Protein 3PFG (pdb70)

Solvent-accessible surface area: 10731 Å² total; per-residue (Å²): 119,42,61,81,56,28,39,101,5,1,107,19,32,30,35,6,9,118,42,114,55,30,59,19,113,103,6,2,51,79,5,2,47,9,0,101,152,59,1,96,108,13,61,19,0,0,3,0,24,11,8,2,0,33,9,0,106,37,0,52,128,40,7,78,78,11,12,0,3,14,114,14,57,56,5,4,47,15,0,117,161,58,10,104,148,30,80,5,49,107,18,28,21,96,102,12,87,35,77,141,119,5,5,0,0,0,0,9,47,6,18,0,0,72,8,67,36,39,82,46,0,40,39,0,0,78,45,0,17,26,3,2,62,111,74,2,0,0,0,0,0,0,19,59,13,36,133,57,21,80,86,43,129,92,37,78,37,85,30,132,47,94,54,35,50,1,37,35,56,11,81,11,38,120,57,60,134,0,0,66,18,59,1,72,4,89,8,30,14,125,148,100,38,126,46,99,28,48,6,16,10,116,11,15,6,2,39,103,127,42,0,41,124,0,0,82,77,18,30,2,57,40,96,27,58,110,40,43,46,24,45,30,0,16,0,4,0,60,42,79,89

Structure (mmCIF, N/CA/C/O backbone):
data_3PFG
#
_entry.id   3PFG
#
_cell.length_a   88.079
_cell.length_b   41.382
_cell.length_c   86.637
_cell.angle_alpha   90.00
_cell.angle_beta   121.21
_cell.angle_gamma   90.00
#
_symmetry.space_group_name_H-M   'C 1 2 1'
#
loop_
_entity.id
_entity.type
_entity.pdbx_description
1 polymer N-methyltransferase
2 non-polymer S-ADENOSYLMETHIONINE
3 non-polymer 1,2-ETHANEDIOL
4 non-polymer "5'-O-[(S)-hydroxy{[(S)-hydroxy(phenoxy)phosphoryl]oxy}phosphoryl]thymidine"
5 water water
#
loop_
_atom_site.group_PDB
_atom_site.id
_atom_site.type_symbol
_atom_site.label_atom_id
_atom_site.label_alt_id
_atom_site.label_comp_id
_atom_site.label_asym_id
_atom_site.label_entity_id
_atom_site.label_seq_id
_atom_site.pdbx_PDB_ins_code
_atom_site.Cartn_x
_atom_site.Cartn_y
_atom_site.Cartn_z
_atom_site.occupancy
_atom_site.B_iso_or_equiv
_atom_site.auth_seq_id
_atom_site.auth_comp_id
_atom_site.auth_asym_id
_atom_site.auth_atom_id
_atom_site.pdbx_PDB_model_num
ATOM 1 N N . PRO A 1 10 ? -13.289 -12.969 33.000 1.00 26.84 10 PRO A N 1
ATOM 2 C CA . PRO A 1 10 ? -13.575 -13.982 31.993 1.00 32.05 10 PRO A CA 1
ATOM 3 C C . PRO A 1 10 ? -13.105 -13.972 30.550 1.00 30.37 10 PRO A C 1
ATOM 4 O O . PRO A 1 10 ? -12.386 -14.901 30.174 1.00 35.74 10 PRO A O 1
ATOM 8 N N . GLN A 1 11 ? -13.457 -12.988 29.729 1.00 28.23 11 GLN A N 1
ATOM 9 C CA . GLN A 1 11 ? -12.746 -12.974 28.449 1.00 23.70 11 GLN A CA 1
ATOM 10 C C . GLN A 1 11 ? -11.512 -12.080 28.431 1.00 24.08 11 GLN A C 1
ATOM 11 O O . GLN A 1 11 ? -11.428 -11.120 29.190 1.00 22.20 11 GLN A O 1
ATOM 17 N N . ALA A 1 12 ? -10.562 -12.389 27.552 1.00 21.94 12 ALA A N 1
ATOM 18 C CA . ALA A 1 12 ? -9.353 -11.574 27.445 1.00 23.18 12 ALA A CA 1
ATOM 19 C C . ALA A 1 12 ? -9.034 -11.305 25.981 1.00 23.06 12 ALA A C 1
ATOM 20 O O . ALA A 1 12 ? -7.907 -10.945 25.627 1.00 25.73 12 ALA A O 1
ATOM 22 N N . ASP A 1 13 ? -10.053 -11.438 25.130 1.00 19.24 13 ASP A N 1
ATOM 23 C CA . ASP A 1 13 ? -9.801 -11.519 23.740 1.00 18.43 13 ASP A CA 1
ATOM 24 C C . ASP A 1 13 ? -10.606 -10.518 22.943 1.00 15.89 13 ASP A C 1
ATOM 25 O O . ASP A 1 13 ? -10.709 -10.670 21.732 1.00 13.93 13 ASP A O 1
ATOM 30 N N . TYR A 1 14 ? -11.132 -9.483 23.599 1.00 10.25 14 TYR A N 1
ATOM 31 C CA . TYR A 1 14 ? -11.803 -8.410 22.870 1.00 9.28 14 TYR A CA 1
ATOM 32 C C . TYR A 1 14 ? -12.787 -8.964 21.835 1.00 11.33 14 TYR A C 1
ATOM 33 O O . TYR A 1 14 ? -12.733 -8.652 20.637 1.00 11.28 14 TYR A O 1
ATOM 42 N N . SER A 1 15 ? -13.695 -9.784 22.343 1.00 12.32 15 SER A N 1
ATOM 43 C CA . SER A 1 15 ? -14.652 -10.513 21.495 1.00 11.20 15 SER A CA 1
ATOM 44 C C . SER A 1 15 ? -16.104 -10.259 21.861 1.00 13.35 15 SER A C 1
ATOM 45 O O . SER A 1 15 ? -16.406 -9.738 22.931 1.00 12.26 15 SER A O 1
ATOM 48 N N . GLY A 1 16 ? -17.001 -10.672 20.958 1.00 13.60 16 GLY A N 1
ATOM 49 C CA . GLY A 1 16 ? -18.422 -10.645 21.283 1.00 12.91 16 GLY A CA 1
ATOM 50 C C . GLY A 1 16 ? -18.911 -9.294 21.757 1.00 14.72 16 GLY A C 1
ATOM 51 O O . GLY A 1 16 ? -18.596 -8.250 21.190 1.00 14.44 16 GLY A O 1
ATOM 52 N N . GLU A 1 17 ? -19.706 -9.271 22.821 1.00 14.95 17 GLU A N 1
ATOM 53 C CA . GLU A 1 17 ? -20.256 -8.046 23.316 1.00 13.72 17 GLU A CA 1
ATOM 54 C C . GLU A 1 17 ? -19.193 -7.087 23.845 1.00 13.39 17 GLU A C 1
ATOM 55 O O . GLU A 1 17 ? -19.384 -5.871 23.750 1.00 12.87 17 GLU A O 1
ATOM 61 N N . ILE A 1 18 ? -18.090 -7.621 24.358 1.00 12.60 18 ILE A N 1
ATOM 62 C CA . ILE A 1 18 ? -17.012 -6.716 24.760 1.00 13.46 18 ILE A CA 1
ATOM 63 C C . ILE A 1 18 ? -16.506 -5.860 23.603 1.00 12.22 18 ILE A C 1
ATOM 64 O O . ILE A 1 18 ? -16.310 -4.646 23.752 1.00 11.12 18 ILE A O 1
ATOM 69 N N . ALA A 1 19 ? -16.259 -6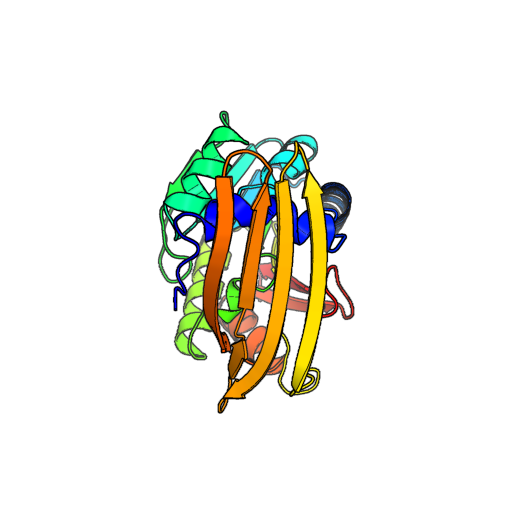.485 22.446 1.00 11.16 19 ALA A N 1
ATOM 70 C CA . ALA A 1 19 ? -15.895 -5.748 21.252 1.00 12.17 19 ALA A CA 1
ATOM 71 C C . ALA A 1 19 ? -16.972 -4.745 20.864 1.00 10.83 19 ALA A C 1
ATOM 72 O O . ALA A 1 19 ? -16.663 -3.632 20.497 1.00 11.53 19 ALA A O 1
ATOM 74 N N . GLU A 1 20 ? -18.247 -5.143 20.943 1.00 10.94 20 GLU A N 1
ATOM 75 C CA . GLU A 1 20 ? -19.329 -4.235 20.569 1.00 13.55 20 GLU A CA 1
ATOM 76 C C . GLU A 1 20 ? -19.454 -3.016 21.485 1.00 12.10 20 GLU A C 1
ATOM 77 O O . GLU A 1 20 ? -19.885 -1.956 21.053 1.00 15.33 20 GLU A O 1
ATOM 83 N N . LEU A 1 21 ? -19.046 -3.156 22.743 1.00 11.30 21 LEU A N 1
ATOM 84 C CA . LEU A 1 21 ? -19.135 -2.100 23.762 1.00 12.33 21 LEU A CA 1
ATOM 85 C C . LEU A 1 21 ? -17.931 -1.152 23.753 1.00 9.79 21 LEU A C 1
ATOM 86 O O . LEU A 1 21 ? -18.004 -0.068 24.324 1.00 10.97 21 LEU A O 1
ATOM 91 N N . TYR A 1 22 ? -16.839 -1.579 23.141 1.00 10.65 22 TYR A N 1
ATOM 92 C CA . TYR A 1 22 ? -15.535 -0.915 23.218 1.00 8.87 22 TYR A CA 1
ATOM 93 C C . TYR A 1 22 ? -15.627 0.580 22.922 1.00 9.15 22 TYR A C 1
ATOM 94 O O . TYR A 1 22 ? -15.178 1.427 23.707 1.00 8.54 22 TYR A O 1
ATOM 103 N N . ASP A 1 23 ? -16.168 0.886 21.741 1.00 10.36 23 ASP A N 1
ATOM 104 C CA . ASP A 1 23 ? -16.134 2.292 21.342 1.00 9.07 23 ASP A CA 1
ATOM 105 C C . ASP A 1 23 ? -16.983 3.191 22.248 1.00 10.78 23 ASP A C 1
ATOM 106 O O . ASP A 1 23 ? -16.588 4.291 22.642 1.00 11.55 23 ASP A O 1
ATOM 111 N N . LEU A 1 24 ? -18.148 2.712 22.655 1.00 11.11 24 LEU A N 1
ATOM 112 C CA . LEU A 1 24 ? -19.031 3.531 23.478 1.00 12.67 24 LEU A CA 1
ATOM 113 C C . LEU A 1 24 ? -18.402 3.757 24.843 1.00 11.75 24 LEU A C 1
ATOM 114 O O . LEU A 1 24 ? -18.411 4.858 25.376 1.00 11.51 24 LEU A O 1
ATOM 119 N N . VAL A 1 25 ? -17.818 2.703 25.437 1.00 10.02 25 VAL A N 1
ATOM 120 C CA . VAL A 1 25 ? -17.231 2.936 26.744 1.00 9.81 25 VAL A CA 1
ATOM 121 C C . VAL A 1 25 ? -16.000 3.843 26.711 1.00 10.11 25 VAL A C 1
ATOM 122 O O . VAL A 1 25 ? -15.850 4.632 27.634 1.00 10.79 25 VAL A O 1
ATOM 126 N N . HIS A 1 26 ? -15.145 3.731 25.690 1.00 10.30 26 HIS A N 1
ATOM 127 C CA . HIS A 1 26 ? -13.952 4.572 25.671 1.00 11.38 26 HIS A CA 1
ATOM 128 C C . HIS A 1 26 ? -14.339 5.986 25.286 1.00 13.82 26 HIS A C 1
ATOM 129 O O . HIS A 1 26 ? -13.729 6.909 25.827 1.00 14.22 26 HIS A O 1
ATOM 136 N N . GLN A 1 27 ? -15.344 6.182 24.438 1.00 14.02 27 GLN A N 1
ATOM 137 C CA . GLN A 1 27 ? -15.852 7.549 24.229 1.00 18.16 27 GLN A CA 1
ATOM 138 C C . GLN A 1 27 ? -16.456 8.148 25.501 1.00 14.87 27 GLN A C 1
ATOM 139 O O . GLN A 1 27 ? -16.235 9.314 25.828 1.00 13.94 27 GLN A O 1
ATOM 145 N N . GLY A 1 28 ? -17.214 7.363 26.260 1.00 13.46 28 GLY A N 1
ATOM 146 C CA . GLY A 1 28 ? -17.814 7.889 27.473 1.00 13.53 28 GLY A CA 1
ATOM 147 C C . GLY A 1 28 ? -16.763 8.323 28.472 1.00 14.81 28 GLY A C 1
ATOM 148 O O . GLY A 1 28 ? -16.981 9.252 29.257 1.00 18.42 28 GLY A O 1
ATOM 149 N N . LYS A 1 29 ? -15.607 7.663 28.450 1.00 14.28 29 LYS A N 1
ATOM 150 C CA . LYS A 1 29 ? -14.490 7.975 29.348 1.00 15.34 29 LYS A CA 1
ATOM 151 C C . LYS A 1 29 ? -13.738 9.190 28.847 1.00 16.98 29 LYS A C 1
ATOM 152 O O . LYS A 1 29 ? -12.793 9.608 29.505 1.00 20.27 29 LYS A O 1
ATOM 158 N N . GLY A 1 30 ? -14.141 9.738 27.705 1.00 14.35 30 GLY A N 1
ATOM 159 C CA . GLY A 1 30 ? -13.462 10.956 27.282 1.00 14.04 30 GLY A CA 1
ATOM 160 C C . GLY A 1 30 ? -12.399 10.799 26.215 1.00 15.69 30 GLY A C 1
ATOM 161 O O . GLY A 1 30 ? -11.700 11.744 25.846 1.00 15.60 30 GLY A O 1
ATOM 162 N N . LYS A 1 31 ? -12.210 9.599 25.695 1.00 12.29 31 LYS A N 1
ATOM 163 C CA . LYS A 1 31 ? -11.152 9.435 24.707 1.00 11.67 31 LYS A CA 1
ATOM 164 C C . LYS A 1 31 ? -11.529 10.113 23.404 1.00 14.10 31 LYS A C 1
ATOM 165 O O . LYS A 1 31 ? -12.619 9.890 22.911 1.00 13.71 31 LYS A O 1
ATOM 171 N N . ASP A 1 32 ? -10.642 10.945 22.887 1.00 12.27 32 ASP A N 1
ATOM 172 C CA . ASP A 1 32 ? -10.883 11.739 21.689 1.00 14.33 32 ASP A CA 1
ATOM 173 C C . ASP A 1 32 ? -9.934 11.295 20.592 1.00 12.88 32 ASP A C 1
ATOM 174 O O . ASP A 1 32 ? -8.796 11.753 20.494 1.00 12.54 32 ASP A O 1
ATOM 179 N N . TYR A 1 33 ? -10.416 10.381 19.765 1.00 13.25 33 TYR A N 1
ATOM 180 C CA . TYR A 1 33 ? -9.511 9.840 18.780 1.00 13.05 33 TYR A CA 1
ATOM 181 C C . TYR A 1 33 ? -9.246 10.801 17.646 1.00 13.87 33 TYR A C 1
ATOM 182 O O . TYR A 1 33 ? -8.245 10.655 16.953 1.00 14.21 33 TYR A O 1
ATOM 191 N N . HIS A 1 34 ? -10.156 11.765 17.483 1.00 15.43 34 HIS A N 1
ATOM 192 C CA . HIS A 1 34 ? -9.871 12.769 16.468 1.00 16.34 34 HIS A CA 1
ATOM 193 C C . HIS A 1 34 ? -8.681 13.627 16.869 1.00 14.79 34 HIS A C 1
ATOM 194 O O . HIS A 1 34 ? -7.791 13.834 16.051 1.00 14.97 34 HIS A O 1
ATOM 201 N N . ARG A 1 35 ? -8.696 14.091 18.117 1.00 14.76 35 ARG A N 1
ATOM 202 C CA . ARG A 1 35 ? -7.539 14.838 18.620 1.00 15.07 35 ARG A CA 1
ATOM 203 C C . ARG A 1 35 ? -6.287 13.979 18.642 1.00 15.07 35 ARG A C 1
ATOM 204 O O . ARG A 1 35 ? -5.206 14.403 18.251 1.00 15.20 35 ARG A O 1
ATOM 212 N N . GLU A 1 36 ? -6.451 12.732 19.095 1.00 13.89 36 GLU A N 1
ATOM 213 C CA . GLU A 1 36 ? -5.239 11.938 19.165 1.00 13.81 36 GLU A CA 1
ATOM 214 C C . GLU A 1 36 ? -4.641 11.692 17.777 1.00 12.61 36 GLU A C 1
ATOM 215 O O . GLU A 1 36 ? -3.412 11.701 17.580 1.00 14.88 36 GLU A O 1
ATOM 221 N N . ALA A 1 37 ? -5.492 11.459 16.771 1.00 13.33 37 ALA A N 1
ATOM 222 C CA . ALA A 1 37 ? -5.022 11.292 15.399 1.00 13.52 37 ALA A CA 1
ATOM 223 C C . ALA A 1 37 ? -4.369 12.572 14.850 1.00 13.48 37 ALA A C 1
ATOM 224 O O . ALA A 1 37 ? -3.332 12.466 14.208 1.00 14.85 37 ALA A O 1
ATOM 226 N N . ALA A 1 38 ? -4.955 13.735 15.139 1.00 15.68 38 ALA A N 1
ATOM 227 C CA . ALA A 1 38 ? -4.317 14.995 14.701 1.00 16.56 38 ALA A CA 1
ATOM 228 C C . ALA A 1 38 ? -2.937 15.143 15.336 1.00 15.71 38 ALA A C 1
ATOM 229 O O . ALA A 1 38 ? -1.972 15.507 14.645 1.00 16.68 38 ALA A O 1
ATOM 231 N N . ASP A 1 39 ? -2.847 14.894 16.639 1.00 13.86 39 ASP A N 1
ATOM 232 C CA . ASP A 1 39 ? -1.558 14.941 17.336 1.00 15.17 39 ASP A CA 1
ATOM 233 C C . ASP A 1 39 ? -0.541 13.963 16.780 1.00 16.79 39 ASP A C 1
ATOM 234 O O . ASP A 1 39 ? 0.641 14.274 16.625 1.00 18.85 39 ASP A O 1
ATOM 239 N N . LEU A 1 40 ? -1.005 12.748 16.496 1.00 16.15 40 LEU A N 1
ATOM 240 C CA . LEU A 1 40 ? -0.167 11.709 15.976 1.00 17.74 40 LEU A CA 1
ATOM 241 C C . LEU A 1 40 ? 0.321 12.114 14.607 1.00 17.54 40 LEU A C 1
ATOM 242 O O . LEU A 1 40 ? 1.506 11.976 14.317 1.00 20.56 40 LEU A O 1
ATOM 247 N N . ALA A 1 41 ? -0.559 12.652 13.761 1.00 17.68 41 ALA A N 1
ATOM 248 C CA . ALA A 1 41 ? -0.112 13.062 12.433 1.00 18.48 41 ALA A CA 1
ATOM 249 C C . ALA A 1 41 ? 0.893 14.223 12.495 1.00 19.55 41 ALA A C 1
ATOM 250 O O . ALA A 1 41 ? 1.820 14.253 11.678 1.00 21.49 41 ALA A O 1
ATOM 252 N N . ALA A 1 42 ? 0.718 15.165 13.421 1.00 19.72 42 ALA A N 1
ATOM 253 C CA . ALA A 1 42 ? 1.670 16.262 13.589 1.00 19.80 42 ALA A CA 1
ATOM 254 C C . ALA A 1 42 ? 3.005 15.715 14.090 1.00 22.43 42 ALA A C 1
ATOM 255 O O . ALA A 1 42 ? 4.049 16.140 13.580 1.00 23.28 42 ALA A O 1
ATOM 257 N N . LEU A 1 43 ? 2.988 14.794 15.058 1.00 21.35 43 LEU A N 1
ATOM 258 C CA . LEU A 1 43 ? 4.206 14.155 15.545 1.00 21.95 43 LEU A CA 1
ATOM 259 C C . LEU A 1 43 ? 4.942 13.423 14.431 1.00 21.76 43 LEU A C 1
ATOM 260 O O . LEU A 1 43 ? 6.165 13.514 14.299 1.00 23.24 43 LEU A O 1
ATOM 265 N N . VAL A 1 44 ? 4.191 12.684 13.624 1.00 21.84 44 VAL A N 1
ATOM 266 C CA . VAL A 1 44 ? 4.803 11.922 12.530 1.00 23.79 44 VAL A CA 1
ATOM 267 C C . VAL A 1 44 ? 5.460 12.866 11.545 1.00 26.40 44 VAL A C 1
ATOM 268 O O . VAL A 1 44 ? 6.587 12.598 11.132 1.00 28.39 44 VAL A O 1
ATOM 272 N N . ARG A 1 45 ? 4.771 13.948 11.192 1.00 26.26 45 ARG A N 1
ATOM 273 C CA . ARG A 1 45 ? 5.301 14.880 10.205 1.00 29.55 45 ARG A CA 1
ATOM 274 C C . ARG A 1 45 ? 6.484 15.676 10.743 1.00 29.95 45 ARG A C 1
ATOM 275 O O . ARG A 1 45 ? 7.296 16.137 9.941 1.00 32.35 45 ARG A O 1
ATOM 283 N N . ARG A 1 46 ? 6.590 15.826 12.060 1.00 30.89 46 ARG A N 1
ATOM 284 C CA . ARG A 1 46 ? 7.806 16.361 12.676 1.00 32.49 46 ARG A CA 1
ATOM 285 C C . ARG A 1 46 ? 9.020 15.517 12.307 1.00 32.70 46 ARG A C 1
ATOM 286 O O . ARG A 1 46 ? 10.069 16.035 11.931 1.00 34.14 46 ARG A O 1
ATOM 294 N N . HIS A 1 47 ? 8.895 14.204 12.443 1.00 33.11 47 HIS A N 1
ATOM 295 C CA . HIS A 1 47 ? 10.045 13.328 12.278 1.00 33.01 47 HIS A CA 1
ATOM 296 C C . HIS A 1 47 ? 10.170 12.897 10.820 1.00 34.03 47 HIS A C 1
ATOM 297 O O . HIS A 1 47 ? 11.250 12.513 10.389 1.00 36.66 47 HIS A O 1
ATOM 304 N N . SER A 1 48 ? 9.079 12.959 10.065 1.00 35.08 48 SER A N 1
ATOM 305 C CA . SER A 1 48 ? 9.088 12.536 8.666 1.00 34.91 48 SER A CA 1
ATOM 306 C C . SER A 1 48 ? 8.205 13.479 7.859 1.00 35.35 48 SER A C 1
ATOM 307 O O . SER A 1 48 ? 7.046 13.187 7.551 1.00 32.57 48 SER A O 1
ATOM 310 N N . PRO A 1 49 ? 8.749 14.652 7.517 1.00 35.63 49 PRO A N 1
ATOM 311 C CA . PRO A 1 49 ? 7.906 15.676 6.917 1.00 35.28 49 PRO A CA 1
ATOM 312 C C . PRO A 1 49 ? 7.103 15.226 5.699 1.00 34.67 49 PRO A C 1
ATOM 313 O O . PRO A 1 49 ? 6.016 15.751 5.478 1.00 35.92 49 PRO A O 1
ATOM 317 N N . LYS A 1 50 ? 7.596 14.265 4.923 1.00 35.34 50 LYS A N 1
ATOM 318 C CA . LYS A 1 50 ? 6.917 13.898 3.680 1.00 35.31 50 LYS A CA 1
ATOM 319 C C . LYS A 1 50 ? 6.024 12.668 3.842 1.00 34.20 50 LYS A C 1
ATOM 320 O O . LYS A 1 50 ? 5.575 12.078 2.862 1.00 35.05 50 LYS A O 1
ATOM 326 N N . ALA A 1 51 ? 5.750 12.275 5.080 1.00 31.12 51 ALA A N 1
ATOM 327 C CA . ALA A 1 51 ? 5.117 10.995 5.360 1.00 26.73 51 ALA A CA 1
ATOM 328 C C . ALA A 1 51 ? 3.761 10.905 4.682 1.00 25.26 51 ALA A C 1
ATOM 329 O O . ALA A 1 51 ? 2.998 11.864 4.779 1.00 24.79 51 ALA A O 1
ATOM 331 N N . ALA A 1 52 ? 3.489 9.748 4.062 1.00 21.14 52 ALA A N 1
ATOM 332 C CA . ALA A 1 52 ? 2.454 9.419 3.080 1.00 20.14 52 ALA A CA 1
ATOM 333 C C . ALA A 1 52 ? 1.570 8.225 3.436 1.00 18.58 52 ALA A C 1
ATOM 334 O O . ALA A 1 52 ? 0.465 8.061 2.902 1.00 20.93 52 ALA A O 1
ATOM 336 N N . SER A 1 53 ? 2.060 7.329 4.290 1.00 15.06 53 SER A N 1
ATOM 337 C CA . SER A 1 53 ? 1.328 6.107 4.568 1.00 14.47 53 SER A CA 1
ATOM 338 C C . SER A 1 53 ? 1.518 5.737 6.042 1.00 13.38 53 SER A C 1
ATOM 339 O O . SER A 1 53 ? 2.529 6.077 6.655 1.00 14.61 53 SER A O 1
ATOM 342 N N . LEU A 1 54 ? 0.542 5.022 6.577 1.00 11.73 54 LEU A N 1
ATOM 343 C CA . LEU A 1 54 ? 0.624 4.631 7.996 1.00 12.39 54 LEU A CA 1
ATOM 344 C C . LEU A 1 54 ? 0.002 3.261 8.223 1.00 12.07 54 LEU A C 1
ATOM 345 O O . LEU A 1 54 ? -1.083 3.001 7.719 1.00 12.97 54 LEU A O 1
ATOM 350 N N . LEU A 1 55 ? 0.684 2.449 9.042 1.00 10.63 55 LEU A N 1
ATOM 351 C CA . LEU A 1 55 ? 0.180 1.136 9.490 1.00 11.07 55 LEU A CA 1
ATOM 352 C C . LEU A 1 55 ? -0.079 1.246 10.994 1.00 11.90 55 LEU A C 1
ATOM 353 O O . LEU A 1 55 ?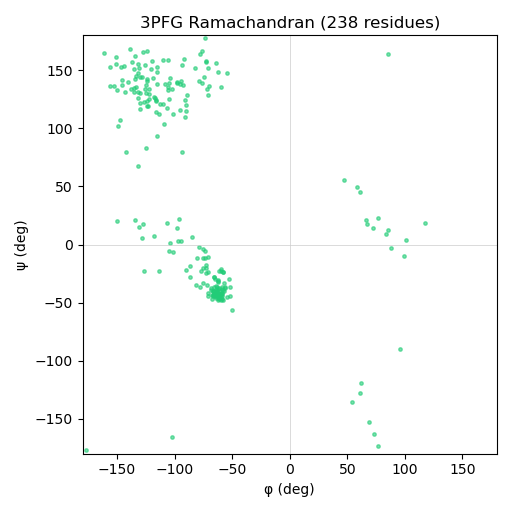 0.826 1.567 11.775 1.00 12.04 55 LEU A O 1
ATOM 358 N N . ASP A 1 56 ? -1.335 1.013 11.370 1.00 10.03 56 ASP A N 1
ATOM 359 C CA . ASP A 1 56 ? -1.713 1.019 12.795 1.00 9.47 56 ASP A CA 1
ATOM 360 C C . ASP A 1 56 ? -1.827 -0.421 13.277 1.00 9.54 56 ASP A C 1
ATOM 361 O O . ASP A 1 56 ? -2.735 -1.136 12.827 1.00 9.44 56 ASP A O 1
ATOM 366 N N . VAL A 1 57 ? -0.911 -0.839 14.164 1.00 9.41 57 VAL A N 1
ATOM 367 C CA . VAL A 1 57 ? -0.831 -2.210 14.629 1.00 9.39 57 VAL A CA 1
ATOM 368 C C . VAL A 1 57 ? -1.650 -2.363 15.926 1.00 9.76 57 VAL A C 1
ATOM 369 O O . VAL A 1 57 ? -1.563 -1.451 16.775 1.00 9.50 57 VAL A O 1
ATOM 373 N N . ALA A 1 58 ? -2.425 -3.436 16.088 1.00 9.43 58 ALA A N 1
ATOM 374 C CA . ALA A 1 58 ? -3.433 -3.600 17.141 1.00 8.30 58 ALA A CA 1
ATOM 375 C C . ALA A 1 58 ? -4.436 -2.455 17.021 1.00 8.58 58 ALA A C 1
ATOM 376 O O . ALA A 1 58 ? -4.745 -1.781 18.001 1.00 8.28 58 ALA A O 1
ATOM 378 N N . CYS A 1 59 ? -4.944 -2.228 15.816 1.00 8.57 59 CYS A N 1
ATOM 379 C CA . CYS A 1 59 ? -5.798 -1.082 15.531 1.00 8.81 59 CYS A CA 1
ATOM 380 C C . CYS A 1 59 ? -7.187 -1.220 16.115 1.00 8.73 59 CYS A C 1
ATOM 381 O O . CYS A 1 59 ? -7.934 -0.241 16.075 1.00 9.83 59 CYS A O 1
ATOM 384 N N . GLY A 1 60 ? -7.494 -2.380 16.693 1.00 9.45 60 GLY A N 1
ATOM 385 C CA . GLY A 1 60 ? -8.781 -2.478 17.390 1.00 10.98 60 GLY A CA 1
ATOM 386 C C . GLY A 1 60 ? -9.958 -2.242 16.477 1.00 10.04 60 GLY A C 1
ATOM 387 O O . GLY A 1 60 ? -10.086 -2.887 15.436 1.00 11.77 60 GLY A O 1
ATOM 388 N N . THR A 1 61 ? -10.826 -1.327 16.897 1.00 10.23 61 THR A N 1
ATOM 389 C CA . THR A 1 61 ? -12.008 -0.962 16.111 1.00 10.37 61 THR A CA 1
ATOM 390 C C . THR A 1 61 ? -11.739 0.094 15.049 1.00 10.63 61 THR A C 1
ATOM 391 O O . THR A 1 61 ? -12.647 0.561 14.361 1.00 11.70 61 THR A O 1
ATOM 395 N N . GLY A 1 62 ? -10.480 0.476 14.850 1.00 10.86 62 GLY A N 1
ATOM 396 C CA . GLY A 1 62 ? -10.145 1.294 13.681 1.00 10.77 62 GLY A CA 1
ATOM 397 C C . GLY A 1 62 ? -10.533 2.734 13.843 1.00 10.31 62 GLY A C 1
ATOM 398 O O . GLY A 1 62 ? -10.677 3.447 12.829 1.00 11.15 62 GLY A O 1
ATOM 399 N N . MET A 1 63 ? -10.671 3.228 15.074 1.00 11.47 63 MET A N 1
ATOM 400 C CA . MET A 1 63 ? -11.027 4.607 15.330 1.00 10.80 63 MET A CA 1
ATOM 401 C C . MET A 1 63 ? -9.89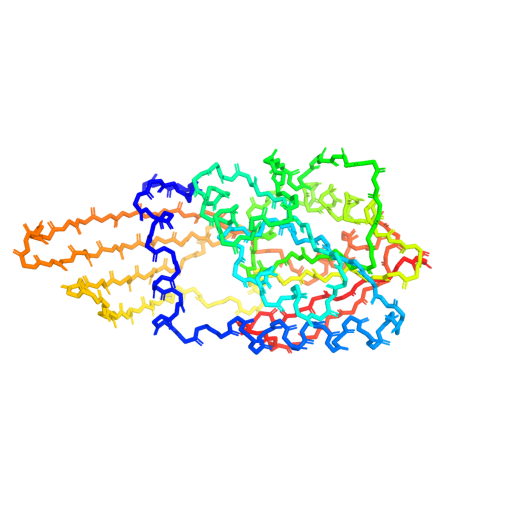5 5.561 14.995 1.00 11.99 63 MET A C 1
ATOM 402 O O . MET A 1 63 ? -10.132 6.594 14.379 1.00 13.72 63 MET A O 1
ATOM 407 N N . HIS A 1 64 ? -8.649 5.277 15.373 1.00 10.75 64 HIS A N 1
ATOM 408 C CA . HIS A 1 64 ? -7.556 6.167 14.937 1.00 10.72 64 HIS A CA 1
ATOM 409 C C . HIS A 1 64 ? -7.435 6.132 13.400 1.00 11.86 64 HIS A C 1
ATOM 410 O O . HIS A 1 64 ? -7.291 7.199 12.785 1.00 11.99 64 HIS A O 1
ATOM 417 N N . LEU A 1 65 ? -7.502 4.961 12.796 1.00 10.73 65 LEU A N 1
ATOM 418 C CA . LEU A 1 65 ? -7.366 4.856 11.336 1.00 11.38 65 LEU A CA 1
ATOM 419 C C . LEU A 1 65 ? -8.414 5.718 10.658 1.00 12.80 65 LEU A C 1
ATOM 420 O O . LEU A 1 65 ? -8.083 6.367 9.657 1.00 13.51 65 LEU A O 1
ATOM 425 N N . ARG A 1 66 ? -9.643 5.752 11.157 1.00 12.41 66 ARG A N 1
ATOM 426 C CA . ARG A 1 66 ? -10.683 6.520 10.458 1.00 14.07 66 ARG A CA 1
ATOM 427 C C . ARG A 1 66 ? -10.258 7.987 10.362 1.00 14.88 66 ARG A C 1
ATOM 428 O O . ARG A 1 66 ? -10.488 8.654 9.344 1.00 15.52 66 ARG A O 1
ATOM 436 N N . HIS A 1 67 ? -9.694 8.527 11.437 1.00 12.23 67 HIS A N 1
ATOM 437 C CA . HIS A 1 67 ? -9.293 9.918 11.436 1.00 12.46 67 HIS A CA 1
ATOM 438 C C . HIS A 1 67 ? -7.960 10.146 10.767 1.00 12.93 67 HIS A C 1
ATOM 439 O O . HIS A 1 67 ? -7.724 11.181 10.108 1.00 14.31 67 HIS A O 1
ATOM 446 N N . LEU A 1 68 ? -7.032 9.201 10.894 1.00 11.95 68 LEU A N 1
ATOM 447 C CA . LEU A 1 68 ? -5.709 9.342 10.299 1.00 12.62 68 LEU A CA 1
ATOM 448 C C . LEU A 1 68 ? -5.833 9.356 8.763 1.00 13.92 68 LEU A C 1
ATOM 449 O O . LEU A 1 68 ? -4.956 9.933 8.116 1.00 14.67 68 LEU A O 1
ATOM 454 N N . ALA A 1 69 ? -6.856 8.719 8.215 1.00 13.70 69 ALA A N 1
ATOM 455 C CA . ALA A 1 69 ? -7.079 8.716 6.761 1.00 15.27 69 ALA A CA 1
ATOM 456 C C . ALA A 1 69 ? -7.257 10.140 6.264 1.00 16.25 69 ALA A C 1
ATOM 457 O O . ALA A 1 69 ? -7.054 10.369 5.062 1.00 18.61 69 ALA A O 1
ATOM 459 N N . ASP A 1 70 ? -7.608 11.102 7.111 1.00 15.73 70 ASP A N 1
ATOM 460 C CA . ASP A 1 70 ? -7.752 12.492 6.672 1.00 19.03 70 ASP A CA 1
ATOM 461 C C . ASP A 1 70 ? -6.415 13.194 6.589 1.00 19.80 70 ASP A C 1
ATOM 462 O O . ASP A 1 70 ? -6.329 14.303 6.056 1.00 24.00 70 ASP A O 1
ATOM 467 N N . SER A 1 71 ? -5.365 12.581 7.133 1.00 18.63 71 SER A N 1
ATOM 468 C CA . SER A 1 71 ? -4.041 13.177 7.190 1.00 17.50 71 SER A CA 1
ATOM 469 C C . SER A 1 71 ? -3.029 12.439 6.330 1.00 19.62 71 SER A C 1
ATOM 470 O O . SER A 1 71 ? -2.037 13.033 5.937 1.00 24.94 71 SER A O 1
ATOM 473 N N . PHE A 1 72 ? -3.267 11.169 6.032 1.00 17.15 72 PHE A N 1
ATOM 474 C CA . PHE A 1 72 ? -2.288 10.348 5.333 1.00 16.69 72 PHE A CA 1
ATOM 475 C C . PHE A 1 72 ? -2.949 9.783 4.089 1.00 18.82 72 PHE A C 1
ATOM 476 O O . PHE A 1 72 ? -4.126 9.413 4.102 1.00 20.71 72 PHE A O 1
ATOM 484 N N . GLY A 1 73 ? -2.179 9.712 3.013 1.00 17.33 73 GLY A N 1
ATOM 485 C CA . GLY A 1 73 ? -2.774 9.265 1.765 1.00 16.45 73 GLY A CA 1
ATOM 486 C C . GLY A 1 73 ? -3.278 7.844 1.826 1.00 15.56 73 GLY A C 1
ATOM 487 O O . GLY A 1 73 ? -4.335 7.522 1.300 1.00 18.46 73 GLY A O 1
ATOM 488 N N . THR A 1 74 ? -2.511 6.973 2.483 1.00 14.00 74 THR A N 1
ATOM 489 C CA . THR A 1 74 ? -2.909 5.578 2.634 1.00 13.81 74 THR A CA 1
ATOM 490 C C . THR A 1 74 ? -2.767 5.135 4.093 1.00 13.09 74 THR A C 1
ATOM 491 O O . THR A 1 74 ? -1.693 5.351 4.681 1.00 13.35 74 THR A O 1
ATOM 495 N N . VAL A 1 75 ? -3.821 4.509 4.618 1.00 12.55 75 VAL A N 1
ATOM 496 C CA . VAL A 1 75 ? -3.679 3.967 5.980 1.00 12.59 75 VAL A CA 1
ATOM 497 C C . VAL A 1 75 ? -4.035 2.504 5.938 1.00 12.77 75 VAL A C 1
ATOM 498 O O . VAL A 1 75 ? -4.792 2.043 5.066 1.00 13.92 75 VAL A O 1
ATOM 502 N N . GLU A 1 76 ? -3.508 1.707 6.875 1.00 12.08 76 GLU A N 1
ATOM 503 C CA . GLU A 1 76 ? -3.674 0.269 6.841 1.00 12.71 76 GLU A CA 1
ATOM 504 C C . GLU A 1 76 ? -3.626 -0.188 8.311 1.00 11.88 76 GLU A C 1
ATOM 505 O O . GLU A 1 76 ? -3.042 0.509 9.151 1.00 12.17 76 GLU A O 1
ATOM 511 N N . GLY A 1 77 ? -4.226 -1.330 8.614 1.00 12.24 77 GLY A N 1
ATOM 512 C CA . GLY A 1 77 ? -4.252 -1.820 10.002 1.00 11.31 77 GLY A CA 1
ATOM 513 C C . GLY A 1 77 ? -3.913 -3.280 10.138 1.00 11.82 77 GLY A C 1
ATOM 514 O O . GLY A 1 77 ? -3.954 -4.037 9.151 1.00 12.91 77 GLY A O 1
ATOM 515 N N . LEU A 1 78 ? -3.567 -3.692 11.360 1.00 11.46 78 LEU A N 1
ATOM 516 C CA . LEU A 1 78 ? -3.332 -5.082 11.704 1.00 11.25 78 LEU A CA 1
ATOM 517 C C . LEU A 1 78 ? -3.983 -5.303 13.071 1.00 10.24 78 LEU A C 1
ATOM 518 O O . LEU A 1 78 ? -3.821 -4.465 13.966 1.00 10.72 78 LEU A O 1
ATOM 523 N N . GLU A 1 79 ? -4.736 -6.378 13.254 1.00 10.38 79 GLU A N 1
ATOM 524 C CA . GLU A 1 79 ? -5.486 -6.583 14.516 1.00 10.67 79 GLU A CA 1
ATOM 525 C C . GLU A 1 79 ? -5.684 -8.073 14.757 1.00 12.13 79 GLU A C 1
ATOM 526 O O . GLU A 1 79 ? -5.998 -8.828 13.800 1.00 13.09 79 GLU A O 1
ATOM 532 N N . LEU A 1 80 ? -5.489 -8.539 15.987 1.00 10.90 80 LEU A N 1
ATOM 533 C CA . LEU A 1 80 ? -5.574 -9.937 16.347 1.00 12.19 80 LEU A CA 1
ATOM 534 C C . LEU A 1 80 ? -6.992 -10.453 16.485 1.00 13.26 80 LEU A C 1
ATOM 535 O O . LEU A 1 80 ? -7.265 -11.623 16.144 1.00 13.52 80 LEU A O 1
ATOM 540 N N . SER A 1 81 ? -7.885 -9.623 16.993 1.00 11.03 81 SER A N 1
ATOM 541 C CA . SER A 1 81 ? -9.238 -10.089 17.296 1.00 11.94 81 SER A CA 1
ATOM 542 C C . SER A 1 81 ? -10.140 -9.893 16.087 1.00 12.07 81 SER A C 1
ATOM 543 O O . SER A 1 81 ? -10.353 -8.760 15.608 1.00 13.15 81 SER A O 1
ATOM 546 N N . ALA A 1 82 ? -10.689 -11.017 15.609 1.00 13.84 82 ALA A N 1
ATOM 547 C CA . ALA A 1 82 ? -11.569 -10.914 14.461 1.00 13.83 82 ALA A CA 1
ATOM 548 C C . ALA A 1 82 ? -12.752 -10.004 14.744 1.00 12.96 82 ALA A C 1
ATOM 549 O O . ALA A 1 82 ? -13.212 -9.264 13.877 1.00 13.91 82 ALA A O 1
ATOM 551 N N . ASP A 1 83 ? -13.283 -10.018 15.967 1.00 12.61 83 ASP A N 1
ATOM 552 C CA . ASP A 1 83 ? -14.453 -9.193 16.227 1.00 11.86 83 ASP A CA 1
ATOM 553 C C . ASP A 1 83 ? -14.157 -7.684 16.280 1.00 11.63 83 ASP A C 1
ATOM 554 O O . ASP A 1 83 ? -14.968 -6.863 15.868 1.00 13.56 83 ASP A O 1
ATOM 559 N N . MET A 1 84 ? -12.975 -7.348 16.802 1.00 11.23 84 MET A N 1
ATOM 560 C CA . MET A 1 84 ? -12.548 -5.945 16.706 1.00 10.26 84 MET A CA 1
ATOM 561 C C . MET A 1 84 ? -12.362 -5.565 15.241 1.00 10.36 84 MET A C 1
ATOM 562 O O . MET A 1 84 ? -12.803 -4.476 14.836 1.00 10.57 84 MET A O 1
ATOM 567 N N . LEU A 1 85 ? -11.674 -6.453 14.515 1.00 12.33 85 LEU A N 1
ATOM 568 C CA . LEU A 1 85 ? -11.317 -6.214 13.114 1.00 14.07 85 LEU A CA 1
ATOM 569 C C . LEU A 1 85 ? -12.566 -5.990 12.257 1.00 13.59 85 LEU A C 1
ATOM 570 O O . LEU A 1 85 ? -12.591 -5.141 11.367 1.00 14.24 85 LEU A O 1
ATOM 575 N N . ALA A 1 86 ? -13.627 -6.735 12.546 1.00 14.06 86 ALA A N 1
ATOM 576 C CA . ALA A 1 86 ? -14.868 -6.587 11.788 1.00 14.70 86 ALA A CA 1
ATOM 577 C C . ALA A 1 86 ? -15.409 -5.191 11.929 1.00 14.81 86 ALA A C 1
ATOM 578 O O . ALA A 1 86 ? -15.907 -4.596 10.975 1.00 17.01 86 ALA A O 1
ATOM 580 N N . ILE A 1 87 ? -15.326 -4.640 13.142 1.00 13.52 87 ILE A N 1
ATOM 581 C CA . ILE A 1 87 ? -15.778 -3.287 13.376 1.00 13.21 87 ILE A CA 1
ATOM 582 C C . ILE A 1 87 ? -14.909 -2.288 12.632 1.00 13.52 87 ILE A C 1
ATOM 583 O O . ILE A 1 87 ? -15.388 -1.338 12.003 1.00 14.26 87 ILE A O 1
ATOM 588 N N . ALA A 1 88 ? -13.601 -2.507 12.710 1.00 12.49 88 ALA A N 1
ATOM 589 C CA . ALA A 1 88 ? -12.643 -1.659 12.022 1.00 13.11 88 ALA A CA 1
ATOM 590 C C . ALA A 1 88 ? -12.805 -1.627 10.492 1.00 13.85 88 ALA A C 1
ATOM 591 O O . ALA A 1 88 ? -12.665 -0.578 9.848 1.00 15.00 88 ALA A O 1
ATOM 593 N N . ARG A 1 89 ? -13.062 -2.805 9.938 1.00 15.79 89 ARG A N 1
ATOM 594 C CA . ARG A 1 89 ? -13.236 -2.909 8.474 1.00 17.80 89 ARG A CA 1
ATOM 595 C C . ARG A 1 89 ? -14.482 -2.166 7.990 1.00 18.98 89 ARG A C 1
ATOM 596 O O . ARG A 1 89 ? -14.457 -1.474 6.956 1.00 19.39 89 ARG A O 1
ATOM 604 N N . ARG A 1 90 ? -15.594 -2.298 8.707 1.00 17.88 90 ARG A N 1
ATOM 605 C CA . ARG A 1 90 ? -16.776 -1.476 8.424 1.00 22.30 90 ARG A CA 1
ATOM 606 C C . ARG A 1 90 ? -16.487 0.013 8.520 1.00 22.11 90 ARG A C 1
ATOM 607 O O . ARG A 1 90 ? -16.999 0.829 7.759 1.00 21.03 90 ARG A O 1
ATOM 615 N N . ARG A 1 91 ? -15.680 0.422 9.495 1.00 16.88 91 ARG A N 1
ATOM 616 C CA . ARG A 1 91 ? -15.476 1.839 9.683 1.00 15.86 91 ARG A CA 1
ATOM 617 C C . ARG A 1 91 ? -14.508 2.359 8.611 1.00 13.90 91 ARG A C 1
ATOM 618 O O . ARG A 1 91 ? -14.494 3.566 8.359 1.00 17.67 91 ARG A O 1
ATOM 626 N N . ASN A 1 92 ? -13.678 1.492 8.028 1.00 14.45 92 ASN A N 1
ATOM 627 C CA . ASN A 1 92 ? -12.600 1.948 7.155 1.00 15.54 92 ASN A CA 1
ATOM 628 C C . ASN A 1 92 ? -12.674 1.091 5.884 1.00 14.52 92 ASN A C 1
ATOM 629 O O . ASN A 1 92 ? -11.802 0.268 5.627 1.00 17.45 92 ASN A O 1
ATOM 634 N N . PRO A 1 93 ? -13.749 1.269 5.097 1.00 18.34 93 PRO A N 1
ATOM 635 C CA . PRO A 1 93 ? -14.024 0.284 4.052 1.00 20.16 93 PRO A CA 1
ATOM 636 C C . PRO A 1 93 ? -13.042 0.375 2.883 1.00 20.31 93 PRO A C 1
ATOM 637 O O . PRO A 1 93 ? -12.951 -0.594 2.122 1.00 21.41 93 PRO A O 1
ATOM 641 N N . ASP A 1 94 ? -12.333 1.488 2.754 1.00 20.66 94 ASP A N 1
ATOM 642 C CA . ASP A 1 94 ? -11.384 1.574 1.643 1.00 21.08 94 ASP A CA 1
ATOM 643 C C . ASP A 1 94 ? -9.942 1.246 1.999 1.00 21.50 94 ASP A C 1
ATOM 644 O O . ASP A 1 94 ? -9.051 1.327 1.150 1.00 22.25 94 ASP A O 1
ATOM 649 N N . ALA A 1 95 ? -9.691 0.857 3.247 1.00 19.84 95 ALA A N 1
ATOM 650 C CA . ALA A 1 95 ? -8.349 0.497 3.668 1.00 19.09 95 ALA A CA 1
ATOM 651 C C . ALA A 1 95 ? -8.199 -1.000 3.824 1.00 14.67 95 ALA A C 1
ATOM 652 O O . ALA A 1 95 ? -9.175 -1.746 3.965 1.00 17.30 95 ALA A O 1
ATOM 654 N N . VAL A 1 96 ? -6.958 -1.470 3.775 1.00 15.82 96 VAL A N 1
ATOM 655 C CA . VAL A 1 96 ? -6.655 -2.862 4.024 1.00 14.30 96 VAL A CA 1
ATOM 656 C C . VAL A 1 96 ? -6.406 -3.023 5.526 1.00 14.71 96 VAL A C 1
ATOM 657 O O . VAL A 1 96 ? -5.598 -2.285 6.122 1.00 15.40 96 VAL A O 1
ATOM 661 N N . LEU A 1 97 ? -7.102 -3.997 6.097 1.00 14.67 97 LEU A N 1
ATOM 662 C CA . LEU A 1 97 ? -6.984 -4.270 7.532 1.00 13.15 97 LEU A CA 1
ATOM 663 C C . LEU A 1 97 ? -6.729 -5.752 7.664 1.00 14.32 97 LEU A C 1
ATOM 664 O O . LEU A 1 97 ? -7.565 -6.575 7.263 1.00 19.03 97 LEU A O 1
ATOM 669 N N . HIS A 1 98 ? -5.562 -6.110 8.186 1.00 13.81 98 HIS A N 1
ATOM 670 C CA . HIS A 1 98 ? -5.072 -7.480 8.211 1.00 13.67 98 HIS A CA 1
ATOM 671 C C . HIS A 1 98 ? -5.428 -8.134 9.542 1.00 13.63 98 HIS A C 1
ATOM 672 O O . HIS A 1 98 ? -5.334 -7.505 10.628 1.00 14.05 98 HIS A O 1
ATOM 679 N N . HIS A 1 99 ? -5.806 -9.410 9.513 1.00 14.30 99 HIS A N 1
ATOM 680 C CA . HIS A 1 99 ? -5.998 -10.191 10.728 1.00 14.82 99 HIS A CA 1
ATOM 681 C C . HIS A 1 99 ? -4.676 -10.852 11.065 1.00 18.20 99 HIS A C 1
ATOM 682 O O . HIS A 1 99 ? -4.196 -11.693 10.291 1.00 18.94 99 HIS A O 1
ATOM 689 N N . GLY A 1 100 ? -4.057 -10.491 12.187 1.00 13.58 100 GLY A N 1
ATOM 690 C CA . GLY A 1 100 ? -2.708 -10.976 12.415 1.00 15.21 100 GLY A CA 1
ATOM 691 C C . GLY A 1 100 ? -2.232 -10.504 13.768 1.00 13.56 100 GLY A C 1
ATOM 692 O O . GLY A 1 100 ? -2.965 -9.855 14.509 1.00 12.93 100 GLY A O 1
ATOM 693 N N . ASP A 1 101 ? -0.979 -10.869 13.999 1.00 11.74 101 ASP A N 1
ATOM 694 C CA . ASP A 1 101 ? -0.338 -10.826 15.295 1.00 12.31 101 ASP A CA 1
ATOM 695 C C . ASP A 1 101 ? 0.896 -9.960 15.239 1.00 13.89 101 ASP A C 1
ATOM 696 O O . ASP A 1 101 ? 1.820 -10.168 14.434 1.00 13.80 101 ASP A O 1
ATOM 701 N N . MET A 1 102 ? 0.980 -8.961 16.114 1.00 11.70 102 MET A N 1
ATOM 702 C CA . MET A 1 102 ? 2.070 -8.005 16.119 1.00 12.49 102 MET A CA 1
ATOM 703 C C . MET A 1 102 ? 3.430 -8.676 16.335 1.00 12.21 102 MET A C 1
ATOM 704 O O . MET A 1 102 ? 4.425 -8.057 15.981 1.00 12.54 102 MET A O 1
ATOM 709 N N . ARG A 1 103 ? 3.433 -9.876 16.938 1.00 13.97 103 ARG A N 1
ATOM 710 C CA . ARG A 1 103 ? 4.690 -10.591 17.219 1.00 16.09 103 ARG A CA 1
ATOM 711 C C . ARG A 1 103 ? 5.345 -11.173 15.962 1.00 17.46 103 ARG A C 1
ATOM 712 O O . ARG A 1 103 ? 6.557 -11.400 15.974 1.00 19.58 103 ARG A O 1
ATOM 720 N N . ASP A 1 104 ? 4.558 -11.427 14.917 1.00 17.52 104 ASP A N 1
ATOM 721 C CA . ASP A 1 104 ? 5.194 -12.050 13.744 1.00 21.18 104 ASP A CA 1
ATOM 722 C C . ASP A 1 104 ? 4.672 -11.784 12.336 1.00 22.51 104 ASP A C 1
ATOM 723 O O . ASP A 1 104 ? 4.955 -12.535 11.397 1.00 27.24 104 ASP A O 1
ATOM 728 N N . PHE A 1 105 ? 3.933 -10.716 12.133 1.00 21.23 105 PHE A N 1
ATOM 729 C CA . PHE A 1 105 ? 3.359 -10.472 10.826 1.00 18.32 105 PHE A CA 1
ATOM 730 C C . PHE A 1 105 ? 4.374 -10.032 9.781 1.00 18.58 105 PHE A C 1
ATOM 731 O O . PHE A 1 105 ? 5.449 -9.521 10.083 1.00 18.48 105 PHE A O 1
ATOM 739 N N . SER A 1 106 ? 4.023 -10.247 8.514 1.00 21.94 106 SER A N 1
ATOM 740 C CA . SER A 1 106 ? 4.909 -9.862 7.428 1.00 21.40 106 SER A CA 1
ATOM 741 C C . SER A 1 106 ? 4.078 -9.441 6.229 1.00 20.52 106 SER A C 1
ATOM 742 O O . SER A 1 106 ? 3.458 -10.274 5.566 1.00 24.20 106 SER A O 1
ATOM 745 N N . LEU A 1 107 ? 4.031 -8.151 5.940 1.00 16.93 107 LEU A N 1
ATOM 746 C CA . LEU A 1 107 ? 3.105 -7.646 4.930 1.00 19.24 107 LEU A CA 1
ATOM 747 C C . LEU A 1 107 ? 3.834 -7.391 3.605 1.00 17.92 107 LEU A C 1
ATOM 748 O O . LEU A 1 107 ? 3.182 -7.045 2.617 1.00 22.42 107 LEU A O 1
ATOM 753 N N . GLY A 1 108 ? 5.150 -7.532 3.593 1.00 18.52 108 GLY A N 1
ATOM 754 C CA . GLY A 1 108 ? 5.905 -7.314 2.347 1.00 19.74 108 GLY A CA 1
ATOM 755 C C . GLY A 1 108 ? 5.900 -5.875 1.854 1.00 21.02 108 GLY A C 1
ATOM 756 O O . GLY A 1 108 ? 6.177 -5.585 0.681 1.00 20.29 108 GLY A O 1
ATOM 757 N N . ARG A 1 109 ? 5.571 -4.913 2.707 1.00 17.38 109 ARG A N 1
ATOM 758 C CA . ARG A 1 109 ? 5.610 -3.503 2.297 1.00 16.08 109 ARG A CA 1
ATOM 759 C C . ARG A 1 109 ? 5.915 -2.714 3.562 1.00 17.22 109 ARG A C 1
ATOM 760 O O . ARG A 1 109 ? 5.754 -3.253 4.662 1.00 18.59 109 ARG A O 1
ATOM 768 N N . ARG A 1 110 ? 6.370 -1.489 3.387 1.00 13.99 110 ARG A N 1
ATOM 769 C CA . ARG A 1 110 ? 6.740 -0.516 4.397 1.00 15.25 110 ARG A CA 1
ATOM 770 C C . ARG A 1 110 ? 5.900 0.746 4.289 1.00 15.16 110 ARG A C 1
ATOM 771 O O . ARG A 1 110 ? 5.338 1.059 3.230 1.00 14.79 110 ARG A O 1
ATOM 779 N N . PHE A 1 111 ? 5.816 1.480 5.390 1.00 14.47 111 PHE A N 1
ATOM 780 C CA . PHE A 1 111 ? 4.950 2.642 5.584 1.00 12.70 111 PHE A CA 1
ATOM 781 C C . PHE A 1 111 ? 5.733 3.803 6.174 1.00 12.57 111 PHE A C 1
ATOM 782 O O . PHE A 1 111 ? 6.755 3.555 6.855 1.00 13.84 111 PHE A O 1
ATOM 790 N N . SER A 1 112 ? 5.291 5.041 5.976 1.00 12.85 112 SER A N 1
ATOM 791 C CA . SER A 1 112 ? 5.925 6.221 6.573 1.00 14.04 112 SER A CA 1
ATOM 792 C C . SER A 1 112 ? 5.872 6.187 8.106 1.00 14.39 112 SER A C 1
ATOM 793 O O . SER A 1 112 ? 6.743 6.727 8.768 1.00 16.15 112 SER A O 1
ATOM 796 N N . ALA A 1 113 ? 4.811 5.595 8.643 1.00 14.09 113 ALA A N 1
ATOM 797 C CA . ALA A 1 113 ? 4.642 5.549 10.101 1.00 14.67 113 ALA A CA 1
ATOM 798 C C . ALA A 1 113 ? 4.092 4.169 10.442 1.00 12.39 113 ALA A C 1
ATOM 799 O O . ALA A 1 113 ? 3.215 3.645 9.738 1.00 11.65 113 ALA A O 1
ATOM 801 N N . VAL A 1 114 ? 4.582 3.584 11.545 1.00 12.33 114 VAL A N 1
ATOM 802 C CA . VAL A 1 114 ? 3.977 2.393 12.121 1.00 12.40 114 VAL A CA 1
ATOM 803 C C . VAL A 1 114 ? 3.630 2.765 13.550 1.00 11.54 114 VAL A C 1
ATOM 804 O O . VAL A 1 114 ? 4.515 3.173 14.310 1.00 12.22 114 VAL A O 1
ATOM 808 N N . THR A 1 115 ? 2.342 2.698 13.878 1.00 10.10 115 THR A N 1
ATOM 809 C CA . THR A 1 115 ? 1.851 3.118 15.201 1.00 10.87 115 THR A CA 1
ATOM 810 C C . THR A 1 115 ? 1.279 1.904 15.965 1.00 8.95 115 THR A C 1
ATOM 811 O O . THR A 1 115 ? 0.788 0.960 15.339 1.00 10.40 115 THR A O 1
ATOM 815 N N . CYS A 1 116 ? 1.326 1.992 17.297 1.00 9.05 116 CYS A N 1
ATOM 816 C CA . CYS A 1 116 ? 0.721 0.919 18.100 1.00 7.35 116 CYS A CA 1
ATOM 817 C C . CYS A 1 116 ? 0.249 1.625 19.369 1.00 8.19 116 CYS A C 1
ATOM 818 O O . CYS A 1 116 ? 1.060 1.973 20.240 1.00 8.82 116 CYS A O 1
ATOM 821 N N . MET A 1 117 ? -1.059 1.880 19.435 1.00 7.86 117 MET A N 1
ATOM 822 C CA . MET A 1 117 ? -1.613 2.845 20.372 1.00 7.00 117 MET A CA 1
ATOM 823 C C . MET A 1 117 ? -2.415 2.213 21.494 1.00 7.80 117 MET A C 1
ATOM 824 O O . MET A 1 117 ? -2.926 1.069 21.404 1.00 7.93 117 MET A O 1
ATOM 829 N N . PHE A 1 118 ? -2.554 2.974 22.568 1.00 6.90 118 PHE A N 1
ATOM 830 C CA . PHE A 1 118 ? -3.429 2.692 23.721 1.00 6.30 118 PHE A CA 1
ATOM 831 C C . PHE A 1 118 ? -3.035 1.376 24.421 1.00 7.81 118 PHE A C 1
ATOM 832 O O . PHE A 1 118 ? -3.872 0.570 24.824 1.00 8.44 118 PHE A O 1
ATOM 840 N N . SER A 1 119 ? -1.735 1.195 24.628 1.00 7.19 119 SER A N 1
ATOM 841 C CA . SER A 1 119 ? -1.206 0.190 25.534 1.00 8.05 119 SER A CA 1
ATOM 842 C C . SER A 1 119 ? -1.366 -1.223 24.977 1.00 7.09 119 SER A C 1
ATOM 843 O O . SER A 1 119 ? -1.156 -2.173 25.727 1.00 7.53 119 SER A O 1
ATOM 846 N N . SER A 1 120 ? -1.673 -1.366 23.697 1.00 6.32 120 SER A N 1
ATOM 847 C CA . SER A 1 120 ? -1.790 -2.709 23.101 1.00 5.54 120 SER A CA 1
ATOM 848 C C . SER A 1 120 ? -0.514 -3.496 23.274 1.00 7.96 120 SER A C 1
ATOM 849 O O . SER A 1 120 ? -0.604 -4.700 23.452 1.00 8.14 120 SER A O 1
ATOM 852 N N . ILE A 1 121 ? 0.626 -2.803 23.245 1.00 6.74 121 ILE A N 1
ATOM 853 C CA . ILE A 1 121 ? 1.904 -3.452 23.433 1.00 7.81 121 ILE A CA 1
ATOM 854 C C . ILE A 1 121 ? 2.032 -4.196 24.763 1.00 7.51 121 ILE A C 1
ATOM 855 O O . ILE A 1 121 ? 2.835 -5.143 24.865 1.00 8.24 121 ILE A O 1
ATOM 860 N N . GLY A 1 122 ? 1.257 -3.822 25.781 1.00 7.26 122 GLY A N 1
ATOM 861 C CA . GLY A 1 122 ? 1.315 -4.519 27.055 1.00 6.87 122 GLY A CA 1
ATOM 862 C C . GLY A 1 122 ? 0.731 -5.913 27.024 1.00 7.82 122 GLY A C 1
ATOM 863 O O . GLY A 1 122 ? 0.924 -6.604 28.011 1.00 8.68 122 GLY A O 1
ATOM 864 N N . HIS A 1 123 ? 0.053 -6.258 25.944 1.00 7.40 123 HIS A N 1
ATOM 865 C CA . HIS A 1 123 ? -0.485 -7.638 25.828 1.00 8.70 123 HIS A CA 1
ATOM 866 C C . HIS A 1 123 ? 0.627 -8.617 25.509 1.00 13.41 123 HIS A C 1
ATOM 867 O O . HIS A 1 123 ? 0.356 -9.831 25.501 1.00 18.55 123 HIS A O 1
ATOM 874 N N . LEU A 1 124 ? 1.844 -8.173 25.295 1.00 10.38 124 LEU A N 1
ATOM 875 C CA . LEU A 1 124 ? 3.004 -9.044 25.053 1.00 10.92 124 LEU A CA 1
ATOM 876 C C . LEU A 1 124 ? 3.524 -9.513 26.408 1.00 13.77 124 LEU A C 1
ATOM 877 O O . LEU A 1 124 ? 3.396 -8.796 27.417 1.00 13.06 124 LEU A O 1
ATOM 882 N N . ALA A 1 125 ? 4.146 -10.691 26.408 1.00 12.53 125 ALA A N 1
ATOM 883 C CA . ALA A 1 125 ? 4.645 -11.319 27.631 1.00 13.68 125 ALA A CA 1
ATOM 884 C C . ALA A 1 125 ? 6.156 -11.334 27.381 1.00 15.37 125 ALA A C 1
ATOM 885 O O . ALA A 1 125 ? 6.674 -12.030 26.504 1.00 19.37 125 ALA A O 1
ATOM 887 N N . GLY A 1 126 ? 6.882 -10.579 28.167 1.00 15.12 126 GLY A N 1
ATOM 888 C CA . GLY A 1 126 ? 8.289 -10.702 28.356 1.00 14.81 126 GLY A CA 1
ATOM 889 C C . GLY A 1 126 ? 9.037 -9.932 27.289 1.00 11.82 126 GLY A C 1
ATOM 890 O O . GLY A 1 126 ? 8.550 -9.549 26.215 1.00 13.36 126 GLY A O 1
ATOM 891 N N . GLN A 1 127 ? 10.307 -9.726 27.600 1.00 13.67 127 GLN A N 1
ATOM 892 C CA . GLN A 1 127 ? 11.228 -9.032 26.742 1.00 15.96 127 GLN A CA 1
ATOM 893 C C . GLN A 1 127 ? 11.311 -9.654 25.365 1.00 14.33 127 GLN A C 1
ATOM 894 O O . GLN A 1 127 ? 11.418 -8.912 24.388 1.00 15.62 127 GLN A O 1
ATOM 900 N N . ALA A 1 128 ? 11.240 -10.977 25.276 1.00 15.51 128 ALA A N 1
ATOM 901 C CA . ALA A 1 128 ? 11.380 -11.580 23.952 1.00 16.05 128 ALA A CA 1
ATOM 902 C C . ALA A 1 128 ? 10.237 -11.192 23.021 1.00 13.80 128 ALA A C 1
ATOM 903 O O . ALA A 1 128 ? 10.454 -10.910 21.849 1.00 13.98 128 ALA A O 1
ATOM 905 N N . GLU A 1 129 ? 9.008 -11.237 23.520 1.00 13.74 129 GLU A N 1
ATOM 906 C CA . GLU A 1 129 ? 7.894 -10.810 22.672 1.00 12.50 129 GLU A CA 1
ATOM 907 C C . GLU A 1 129 ? 7.962 -9.314 22.373 1.00 11.94 129 GLU A C 1
ATOM 908 O O . GLU A 1 129 ? 7.667 -8.937 21.236 1.00 11.11 129 GLU A O 1
ATOM 914 N N . LEU A 1 130 ? 8.324 -8.502 23.353 1.00 12.23 130 LEU A N 1
ATOM 915 C CA . LEU A 1 130 ? 8.416 -7.078 23.115 1.00 12.24 130 LEU A CA 1
ATOM 916 C C . LEU A 1 130 ? 9.461 -6.809 22.039 1.00 12.84 130 LEU A C 1
ATOM 917 O O . LEU A 1 130 ? 9.237 -6.035 21.101 1.00 11.84 130 LEU A O 1
ATOM 922 N N . ASP A 1 131 ? 10.636 -7.430 22.143 1.00 13.44 131 ASP A N 1
ATOM 923 C CA . ASP A 1 131 ? 11.644 -7.235 21.090 1.00 14.26 131 ASP A CA 1
ATOM 924 C C . ASP A 1 131 ? 11.168 -7.739 19.736 1.00 12.36 131 ASP A C 1
ATOM 925 O O . ASP A 1 131 ? 11.470 -7.079 18.740 1.00 14.45 131 ASP A O 1
ATOM 930 N N . ALA A 1 132 ? 10.448 -8.855 19.728 1.00 11.78 132 ALA A N 1
ATOM 931 C CA . ALA A 1 132 ? 9.967 -9.410 18.463 1.00 13.44 132 ALA A CA 1
ATOM 932 C C . ALA A 1 132 ? 9.012 -8.412 17.784 1.00 13.88 132 ALA A C 1
ATOM 933 O O . ALA A 1 132 ? 9.132 -8.123 16.582 1.00 15.18 132 ALA A O 1
ATOM 935 N N . ALA A 1 133 ? 8.058 -7.871 18.537 1.00 12.71 133 ALA A N 1
ATOM 936 C CA . ALA A 1 133 ? 7.143 -6.876 17.989 1.00 12.80 133 ALA A CA 1
ATOM 937 C C . ALA A 1 133 ? 7.873 -5.642 17.479 1.00 12.41 133 ALA A C 1
ATOM 938 O O . ALA A 1 133 ? 7.564 -5.155 16.379 1.00 12.66 133 ALA A O 1
ATOM 940 N N . LEU A 1 134 ? 8.823 -5.119 18.239 1.00 11.69 134 LEU A N 1
ATOM 941 C CA . LEU A 1 134 ? 9.537 -3.921 17.821 1.00 12.30 134 LEU A CA 1
ATOM 942 C C . LEU A 1 134 ? 10.326 -4.199 16.520 1.00 15.05 134 LEU A C 1
ATOM 943 O O . LEU A 1 134 ? 10.401 -3.328 15.642 1.00 14.82 134 LEU A O 1
ATOM 948 N N . GLU A 1 135 ? 10.869 -5.404 16.392 1.00 14.96 135 GLU A N 1
ATOM 949 C CA . GLU A 1 135 ? 11.605 -5.773 15.166 1.00 15.68 135 GLU A CA 1
ATOM 950 C C . GLU A 1 135 ? 10.629 -5.832 13.994 1.00 17.17 135 GLU A C 1
ATOM 951 O O . GLU A 1 135 ? 10.997 -5.378 12.898 1.00 17.87 135 GLU A O 1
ATOM 957 N N . ARG A 1 136 ? 9.417 -6.354 14.198 1.00 14.13 136 ARG A N 1
ATOM 958 C CA . ARG A 1 136 ? 8.407 -6.371 13.131 1.00 15.80 136 ARG A CA 1
ATOM 959 C C . ARG A 1 136 ? 8.054 -4.938 12.775 1.00 14.74 136 ARG A C 1
ATOM 960 O O . ARG A 1 136 ? 7.787 -4.621 11.602 1.00 13.91 136 ARG A O 1
ATOM 968 N N . PHE A 1 137 ? 8.021 -4.011 13.730 1.00 12.48 137 PHE A N 1
ATOM 969 C CA . PHE A 1 137 ? 7.586 -2.654 13.427 1.00 13.26 137 PHE A CA 1
ATOM 970 C C . PHE A 1 137 ? 8.686 -2.021 12.582 1.00 13.97 137 PHE A C 1
ATOM 971 O O . PHE A 1 137 ? 8.453 -1.335 11.585 1.00 15.42 137 PHE A O 1
ATOM 979 N N . ALA A 1 138 ? 9.936 -2.266 12.967 1.00 14.61 138 ALA A N 1
ATOM 980 C CA . ALA A 1 138 ? 11.068 -1.782 12.160 1.00 15.86 138 ALA A CA 1
ATOM 981 C C . ALA A 1 138 ? 11.089 -2.402 10.757 1.00 14.59 138 ALA A C 1
ATOM 982 O O . ALA A 1 138 ? 11.502 -1.710 9.812 1.00 18.47 138 ALA A O 1
ATOM 984 N N . ALA A 1 139 ? 10.618 -3.632 10.623 1.00 14.56 139 ALA A N 1
ATOM 985 C CA . ALA A 1 139 ? 10.601 -4.380 9.352 1.00 14.61 139 ALA A CA 1
ATOM 986 C C . ALA A 1 139 ? 9.519 -3.803 8.444 1.00 18.51 139 ALA A C 1
ATOM 987 O O . ALA A 1 139 ? 9.484 -4.119 7.248 1.00 20.54 139 ALA A O 1
ATOM 989 N N . HIS A 1 140 ? 8.645 -2.950 8.985 1.00 14.83 140 HIS A N 1
ATOM 990 C CA . HIS A 1 140 ? 7.561 -2.329 8.212 1.00 14.51 140 HIS A CA 1
ATOM 991 C C . HIS A 1 140 ? 7.595 -0.814 8.098 1.00 15.17 140 HIS A C 1
ATOM 992 O O . HIS A 1 140 ? 6.638 -0.249 7.559 1.00 14.91 140 HIS A O 1
ATOM 999 N N . VAL A 1 141 ? 8.659 -0.144 8.553 1.00 13.23 141 VAL A N 1
ATOM 1000 C CA . VAL A 1 141 ? 8.785 1.287 8.442 1.00 13.12 141 VAL A CA 1
ATOM 1001 C C . VAL A 1 141 ? 9.768 1.648 7.319 1.00 15.09 141 VAL A C 1
ATOM 1002 O O . VAL A 1 141 ? 10.788 0.987 7.132 1.00 17.25 141 VAL A O 1
ATOM 1006 N N . LEU A 1 142 ? 9.456 2.725 6.617 1.00 14.93 142 LEU A N 1
ATOM 1007 C CA . LEU A 1 142 ? 10.337 3.185 5.545 1.00 16.85 142 LEU A CA 1
ATOM 1008 C C . LEU A 1 142 ? 11.578 3.785 6.182 1.00 17.96 142 LEU A C 1
ATOM 1009 O O . LEU A 1 142 ? 11.579 4.225 7.332 1.00 17.93 142 LEU A O 1
ATOM 1014 N N . PRO A 1 143 ? 12.675 3.840 5.414 1.00 19.10 143 PRO A N 1
ATOM 1015 C CA . PRO A 1 143 ? 13.912 4.365 6.003 1.00 20.51 143 PRO A CA 1
ATOM 1016 C C . PRO A 1 143 ? 13.848 5.773 6.553 1.00 19.39 143 PRO A C 1
ATOM 1017 O O . PRO A 1 143 ? 14.619 6.138 7.447 1.00 22.08 143 PRO A O 1
ATOM 1021 N N . ASP A 1 144 ? 12.909 6.566 6.053 1.00 18.83 144 ASP A N 1
ATOM 1022 C CA . ASP A 1 144 ? 12.761 7.940 6.517 1.00 20.38 144 ASP A CA 1
ATOM 1023 C C . ASP A 1 144 ? 11.529 8.139 7.410 1.00 20.64 144 ASP A C 1
ATOM 1024 O O . ASP A 1 144 ? 11.077 9.258 7.595 1.00 20.04 144 ASP A O 1
ATOM 1029 N N . GLY A 1 145 ? 11.007 7.035 7.945 1.00 21.13 145 GLY A N 1
ATOM 1030 C CA . GLY A 1 145 ? 9.722 7.040 8.669 1.00 17.78 145 GLY A CA 1
ATOM 1031 C C . GLY A 1 145 ? 9.888 7.014 10.181 1.00 19.10 145 GLY A C 1
ATOM 1032 O O . GLY A 1 145 ? 10.966 7.287 10.711 1.00 19.91 145 GLY A O 1
ATOM 1033 N N . VAL A 1 146 ? 8.788 6.721 10.871 1.00 17.38 146 VAL A N 1
ATOM 1034 C CA . VAL A 1 146 ? 8.796 6.761 12.332 1.00 16.85 146 VAL A CA 1
ATOM 1035 C C . VAL A 1 146 ? 7.881 5.681 12.900 1.00 15.61 146 VAL A C 1
ATOM 1036 O O . VAL A 1 146 ? 6.835 5.383 12.331 1.00 13.79 146 VAL A O 1
ATOM 1040 N N . VAL A 1 147 ? 8.334 5.082 14.003 1.00 13.59 147 VAL A N 1
ATOM 1041 C CA . VAL A 1 147 ? 7.540 4.132 14.794 1.00 12.85 147 VAL A CA 1
ATOM 1042 C C . VAL A 1 147 ? 7.080 4.805 16.074 1.00 14.00 147 VAL A C 1
ATOM 1043 O O . VAL A 1 147 ? 7.837 5.529 16.697 1.00 13.33 147 VAL A O 1
ATOM 1047 N N . VAL A 1 148 ? 5.809 4.620 16.450 1.00 11.24 148 VAL A N 1
ATOM 1048 C CA . VAL A 1 148 ? 5.209 5.253 17.628 1.00 11.63 148 VAL A CA 1
ATOM 1049 C C . VAL A 1 148 ? 4.540 4.157 18.420 1.00 10.71 148 VAL A C 1
ATOM 1050 O O . VAL A 1 148 ? 3.707 3.422 17.890 1.00 11.97 148 VAL A O 1
ATOM 1054 N N . VAL A 1 149 ? 4.958 4.017 19.675 1.00 9.18 149 VAL A N 1
ATOM 1055 C CA . VAL A 1 149 ? 4.370 2.982 20.539 1.00 9.82 149 VAL A CA 1
ATOM 1056 C C . VAL A 1 149 ? 3.889 3.675 21.818 1.00 9.01 149 VAL A C 1
ATOM 1057 O O . VAL A 1 149 ? 4.670 4.307 22.540 1.00 8.92 149 VAL A O 1
ATOM 1061 N N . GLU A 1 150 ? 2.599 3.563 22.149 1.00 7.92 150 GLU A N 1
ATOM 1062 C CA . GLU A 1 150 ? 2.044 4.027 23.394 1.00 7.45 150 GLU A CA 1
ATOM 1063 C C . GLU A 1 150 ? 2.070 2.915 24.437 1.00 7.15 150 GLU A C 1
ATOM 1064 O O . GLU A 1 150 ? 1.349 1.912 24.302 1.00 7.96 150 GLU A O 1
ATOM 1070 N N . PRO A 1 151 ? 2.908 2.996 25.467 1.00 6.78 151 PRO A N 1
ATOM 1071 C CA . PRO A 1 151 ? 3.116 1.856 26.372 1.00 7.70 151 PRO A CA 1
ATOM 1072 C C . PRO A 1 151 ? 1.941 1.706 27.318 1.00 7.58 151 PRO A C 1
ATOM 1073 O O . PRO A 1 151 ? 1.072 2.576 27.437 1.00 7.56 151 PRO A O 1
ATOM 1077 N N . TRP A 1 152 ? 1.919 0.545 27.968 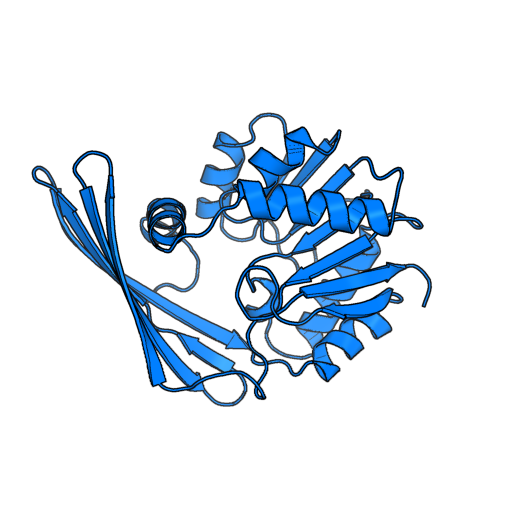1.00 7.63 152 TRP A N 1
ATOM 1078 C CA . TRP A 1 152 ? 1.214 0.415 29.236 1.00 6.81 152 TRP A CA 1
ATOM 1079 C C . TRP A 1 152 ? 2.002 1.111 30.340 1.00 6.52 152 TRP A C 1
ATOM 1080 O O . TRP A 1 152 ? 3.092 1.628 30.080 1.00 7.69 152 TRP A O 1
ATOM 1091 N N . TRP A 1 153 ? 1.450 1.113 31.554 1.00 7.28 153 TRP A N 1
ATOM 1092 C CA . TRP A 1 153 ? 2.132 1.625 32.746 1.00 7.35 153 TRP A CA 1
ATOM 1093 C C . TRP A 1 153 ? 3.488 0.940 32.915 1.00 7.11 153 TRP A C 1
ATOM 1094 O O . TRP A 1 153 ? 3.616 -0.242 32.588 1.00 8.38 153 TRP A O 1
ATOM 1105 N N . PHE A 1 154 ? 4.444 1.670 33.451 1.00 7.97 154 PHE A N 1
ATOM 1106 C CA . PHE A 1 154 ? 5.695 1.101 33.897 1.00 7.84 154 PHE A CA 1
ATOM 1107 C C . PHE A 1 154 ? 5.539 0.750 35.367 1.00 7.59 154 PHE A C 1
ATOM 1108 O O . PHE A 1 154 ? 4.647 1.256 36.053 1.00 7.97 154 PHE A O 1
ATOM 1116 N N . PRO A 1 155 ? 6.373 -0.143 35.913 1.00 7.72 155 PRO A N 1
ATOM 1117 C CA . PRO A 1 155 ? 6.285 -0.311 37.371 1.00 9.15 155 PRO A CA 1
ATOM 1118 C C . PRO A 1 155 ? 6.373 1.013 38.158 1.00 9.32 155 PRO A C 1
ATOM 1119 O O . PRO A 1 155 ? 5.704 1.214 39.193 1.00 11.70 155 PRO A O 1
ATOM 1123 N N . GLU A 1 156 ? 7.193 1.925 37.667 1.00 10.00 156 GLU A N 1
ATOM 1124 C CA . GLU A 1 156 ? 7.500 3.181 38.372 1.00 9.99 156 GLU A CA 1
ATOM 1125 C C . GLU A 1 156 ? 6.344 4.194 38.290 1.00 12.54 156 GLU A C 1
ATOM 1126 O O . GLU A 1 156 ? 6.405 5.224 38.986 1.00 15.00 156 GLU A O 1
ATOM 1132 N N . ASN A 1 157 ? 5.327 3.993 37.458 1.00 8.31 157 ASN A N 1
ATOM 1133 C CA . ASN A 1 157 ? 4.175 4.892 37.485 1.00 6.89 157 ASN A CA 1
ATOM 1134 C C . ASN A 1 157 ? 2.844 4.186 37.616 1.00 8.57 157 ASN A C 1
ATOM 1135 O O . ASN A 1 157 ? 1.822 4.849 37.561 1.00 9.69 157 ASN A O 1
ATOM 1140 N N . PHE A 1 158 ? 2.814 2.874 37.811 1.00 7.27 158 PHE A N 1
ATOM 1141 C CA . PHE A 1 158 ? 1.543 2.147 38.019 1.00 6.72 158 PHE A CA 1
ATOM 1142 C C . PHE A 1 158 ? 1.029 2.384 39.439 1.00 7.16 158 PHE A C 1
ATOM 1143 O O . PHE A 1 158 ? 1.786 2.333 40.415 1.00 8.65 158 PHE A O 1
ATOM 1151 N N . THR A 1 159 ? -0.288 2.578 39.567 1.00 6.30 159 THR A N 1
ATOM 1152 C CA . THR A 1 159 ? -0.969 2.723 40.852 1.00 7.53 159 THR A CA 1
ATOM 1153 C C . THR A 1 159 ? -1.824 1.501 41.137 1.00 7.88 159 THR A C 1
ATOM 1154 O O . THR A 1 159 ? -2.909 1.366 40.579 1.00 8.77 159 THR A O 1
ATOM 1158 N N . PRO A 1 160 ? -1.335 0.628 42.030 1.00 8.26 160 PRO A N 1
ATOM 1159 C CA . PRO A 1 160 ? -2.122 -0.551 42.305 1.00 8.17 160 PRO A CA 1
ATOM 1160 C C . PRO A 1 160 ? -3.374 -0.236 43.094 1.00 8.74 160 PRO A C 1
ATOM 1161 O O . PRO A 1 160 ? -3.413 0.743 43.864 1.00 10.09 160 PRO A O 1
ATOM 1165 N N . GLY A 1 161 ? -4.429 -1.033 42.949 1.00 6.53 161 GLY A N 1
ATOM 1166 C CA . GLY A 1 161 ? -5.683 -0.856 43.652 1.00 8.52 161 GLY A CA 1
ATOM 1167 C C . GLY A 1 161 ? -6.558 0.145 42.933 1.00 8.34 161 GLY A C 1
ATOM 1168 O O . GLY A 1 161 ? -7.604 0.517 43.474 1.00 10.38 161 GLY A O 1
ATOM 1169 N N . TYR A 1 162 ? -6.220 0.589 41.730 1.00 7.91 162 TYR A N 1
ATOM 1170 C CA . TYR A 1 162 ? -6.912 1.710 41.084 1.00 7.06 162 TYR A CA 1
ATOM 1171 C C . TYR A 1 162 ? -8.289 1.216 40.677 1.00 8.13 162 TYR A C 1
ATOM 1172 O O . TYR A 1 162 ? -8.428 0.129 40.072 1.00 7.78 162 TYR A O 1
ATOM 1181 N N . VAL A 1 163 ? -9.332 1.991 40.951 1.00 7.38 163 VAL A N 1
ATOM 1182 C CA . VAL A 1 163 ? -10.726 1.693 40.566 1.00 8.18 163 VAL A CA 1
ATOM 1183 C C . VAL A 1 163 ? -11.212 2.811 39.631 1.00 8.66 163 VAL A C 1
ATOM 1184 O O . VAL A 1 163 ? -11.058 3.993 39.965 1.00 10.80 163 VAL A O 1
ATOM 1188 N N . ALA A 1 164 ? -11.718 2.493 38.465 1.00 8.67 164 ALA A N 1
ATOM 1189 C CA . ALA A 1 164 ? -12.274 3.467 37.529 1.00 9.92 164 ALA A CA 1
ATOM 1190 C C . ALA A 1 164 ? -13.711 3.015 37.303 1.00 14.75 164 ALA A C 1
ATOM 1191 O O . ALA A 1 164 ? -13.970 1.841 37.044 1.00 14.66 164 ALA A O 1
ATOM 1193 N N . ALA A 1 165 ? -14.690 3.880 37.427 1.00 9.57 165 ALA A N 1
ATOM 1194 C CA . ALA A 1 165 ? -16.107 3.560 37.187 1.00 9.71 165 ALA A CA 1
ATOM 1195 C C . ALA A 1 165 ? -16.674 4.671 36.329 1.00 10.74 165 ALA A C 1
ATOM 1196 O O . ALA A 1 165 ? -16.392 5.862 36.596 1.00 15.58 165 ALA A O 1
ATOM 1198 N N . GLY A 1 166 ? -17.444 4.334 35.303 1.00 10.40 166 GLY A N 1
ATOM 1199 C CA . GLY A 1 166 ? -18.164 5.370 34.540 1.00 12.97 166 GLY A CA 1
ATOM 1200 C C . GLY A 1 166 ? -19.364 4.755 33.860 1.00 12.85 166 GLY A C 1
ATOM 1201 O O . GLY A 1 166 ? -19.444 3.556 33.526 1.00 12.28 166 GLY A O 1
ATOM 1202 N N . THR A 1 167 ? -20.375 5.584 33.630 1.00 12.91 167 THR A N 1
ATOM 1203 C CA . THR A 1 167 ? -21.616 5.196 32.989 1.00 12.68 167 THR A CA 1
ATOM 1204 C C . THR A 1 167 ? -21.824 6.122 31.809 1.00 12.24 167 THR A C 1
ATOM 1205 O O . THR A 1 167 ? -21.561 7.332 31.911 1.00 17.57 167 THR A O 1
ATOM 1209 N N . VAL A 1 168 ? -22.240 5.565 30.690 1.00 11.24 168 VAL A N 1
ATOM 1210 C CA . VAL A 1 168 ? -22.536 6.323 29.480 1.00 13.49 168 VAL A CA 1
ATOM 1211 C C . VAL A 1 168 ? -23.850 5.810 28.913 1.00 12.47 168 VAL A C 1
ATOM 1212 O O . VAL A 1 168 ? -24.231 4.661 29.084 1.00 12.45 168 VAL A O 1
ATOM 1216 N N . GLU A 1 169 ? -24.585 6.665 28.222 1.00 13.77 169 GLU A N 1
ATOM 1217 C CA . GLU A 1 169 ? -25.860 6.300 27.599 1.00 12.69 169 GLU A CA 1
ATOM 1218 C C . GLU A 1 169 ? -25.831 6.654 26.133 1.00 14.86 169 GLU A C 1
ATOM 1219 O O . GLU A 1 169 ? -25.380 7.761 25.790 1.00 17.41 169 GLU A O 1
ATOM 1225 N N . ALA A 1 170 ? -26.257 5.763 25.262 1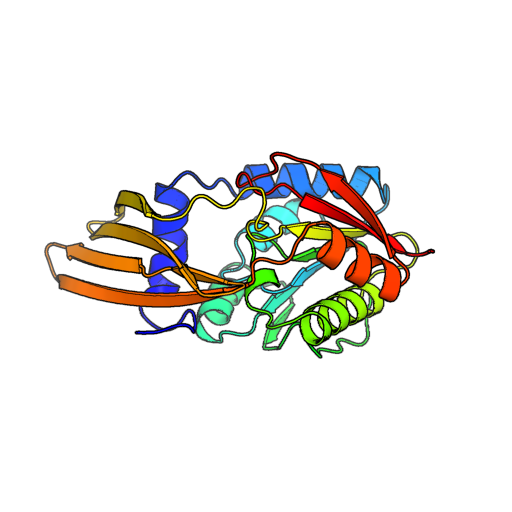.00 15.69 170 ALA A N 1
ATOM 1226 C CA . ALA A 1 170 ? -26.375 6.143 23.856 1.00 21.03 170 ALA A CA 1
ATOM 1227 C C . ALA A 1 170 ? -27.504 5.330 23.250 1.00 21.74 170 ALA A C 1
ATOM 1228 O O . ALA A 1 170 ? -27.538 4.131 23.468 1.00 17.08 170 ALA A O 1
ATOM 1230 N N . GLY A 1 171 ? -28.422 5.950 22.506 1.00 23.63 171 GLY A N 1
ATOM 1231 C CA . GLY A 1 171 ? -29.361 5.186 21.695 1.00 24.87 171 GLY A CA 1
ATOM 1232 C C . GLY A 1 171 ? -30.341 4.358 22.497 1.00 21.80 171 GLY A C 1
ATOM 1233 O O . GLY A 1 171 ? -30.903 3.386 21.979 1.00 25.17 171 GLY A O 1
ATOM 1234 N N . GLY A 1 172 ? -30.537 4.731 23.758 1.00 19.31 172 GLY A N 1
ATOM 1235 C CA . GLY A 1 172 ? -31.477 4.057 24.612 1.00 16.95 172 GLY A CA 1
ATOM 1236 C C . GLY A 1 172 ? -30.782 3.061 25.540 1.00 14.72 172 GLY A C 1
ATOM 1237 O O . GLY A 1 172 ? -31.421 2.574 26.461 1.00 19.28 172 GLY A O 1
ATOM 1238 N N . THR A 1 173 ? -29.505 2.796 25.319 1.00 13.84 173 THR A N 1
ATOM 1239 C CA . THR A 1 173 ? -28.756 1.838 26.143 1.00 12.29 173 THR A CA 1
ATOM 1240 C C . THR A 1 173 ? -27.859 2.546 27.150 1.00 12.88 173 THR A C 1
ATOM 1241 O O . THR A 1 173 ? -27.150 3.528 26.808 1.00 14.01 173 THR A O 1
ATOM 1245 N N . THR A 1 174 ? -27.888 2.087 28.398 1.00 11.30 174 THR A N 1
ATOM 1246 C CA . THR A 1 174 ? -27.032 2.568 29.479 1.00 10.91 174 THR A CA 1
ATOM 1247 C C . THR A 1 174 ? -25.949 1.532 29.738 1.00 11.23 174 THR A C 1
ATOM 1248 O O . THR A 1 174 ? -26.261 0.359 29.929 1.00 10.29 174 THR A O 1
ATOM 1252 N N . VAL A 1 175 ? -24.684 1.941 29.695 1.00 8.92 175 VAL A N 1
ATOM 1253 C CA . VAL A 1 175 ? -23.576 1.015 29.948 1.00 8.46 175 VAL A CA 1
ATOM 1254 C C . VAL A 1 175 ? -22.739 1.547 31.069 1.00 9.75 175 VAL A C 1
ATOM 1255 O O . VAL A 1 175 ? -22.230 2.682 31.021 1.00 9.09 175 VAL A O 1
ATOM 1259 N N . THR A 1 176 ? -22.578 0.749 32.107 1.00 9.88 176 THR A N 1
ATOM 1260 C CA . THR A 1 176 ? -21.649 1.044 33.195 1.00 9.65 176 THR A CA 1
ATOM 1261 C C . THR A 1 176 ? -20.438 0.130 33.050 1.00 9.93 176 THR A C 1
ATOM 1262 O O . THR A 1 176 ? -20.581 -1.069 32.837 1.00 10.95 176 THR A O 1
ATOM 1266 N N . ARG A 1 177 ? -19.252 0.700 33.150 1.00 9.06 177 ARG A N 1
ATOM 1267 C CA . ARG A 1 177 ? -17.995 -0.071 33.094 1.00 8.36 177 ARG A CA 1
ATOM 1268 C C . ARG A 1 177 ? -17.205 0.247 34.348 1.00 7.90 177 ARG A C 1
ATOM 1269 O O . ARG A 1 177 ? -17.004 1.438 34.678 1.00 9.10 177 ARG A O 1
ATOM 1277 N N . VAL A 1 178 ? -16.734 -0.765 35.058 1.00 7.46 178 VAL A N 1
ATOM 1278 C CA . VAL A 1 178 ? -15.947 -0.583 36.292 1.00 9.06 178 VAL A CA 1
ATOM 1279 C C . VAL A 1 178 ? -14.699 -1.439 36.154 1.00 6.70 178 VAL A C 1
ATOM 1280 O O . VAL A 1 178 ? -14.811 -2.622 35.818 1.00 7.49 178 VAL A O 1
ATOM 1284 N N . SER A 1 179 ? -13.523 -0.889 36.401 1.00 7.18 179 SER A N 1
ATOM 1285 C CA . SER A 1 179 ? -12.276 -1.647 36.373 1.00 6.30 179 SER A CA 1
ATOM 1286 C C . SER A 1 179 ? -11.579 -1.586 37.705 1.00 7.56 179 SER A C 1
ATOM 1287 O O . SER A 1 179 ? -11.668 -0.561 38.459 1.00 7.22 179 SER A O 1
ATOM 1290 N N . HIS A 1 180 ? -10.814 -2.638 38.012 1.00 7.70 180 HIS A N 1
ATOM 1291 C CA . HIS A 1 180 ? -9.904 -2.646 39.162 1.00 5.64 180 HIS A CA 1
ATOM 1292 C C . HIS A 1 180 ? -8.579 -3.225 38.706 1.00 6.98 180 HIS A C 1
ATOM 1293 O O . HIS A 1 180 ? -8.531 -4.269 38.050 1.00 6.66 180 HIS A O 1
ATOM 1300 N N . SER A 1 181 ? -7.490 -2.531 39.039 1.00 5.64 181 SER A N 1
ATOM 1301 C CA . SER A 1 181 ? -6.150 -2.860 38.545 1.00 6.83 181 SER A CA 1
ATOM 1302 C C . SER A 1 181 ? -5.293 -3.245 39.729 1.00 7.60 181 SER A C 1
ATOM 1303 O O . SER A 1 181 ? -5.121 -2.433 40.650 1.00 8.23 181 SER A O 1
ATOM 1306 N N . SER A 1 182 ? -4.694 -4.437 39.734 1.00 6.41 182 SER A N 1
ATOM 1307 C CA . SER A 1 182 ? -3.814 -4.920 40.832 1.00 6.42 182 SER A CA 1
ATOM 1308 C C . SER A 1 182 ? -2.496 -5.388 40.261 1.00 5.71 182 SER A C 1
ATOM 1309 O O . SER A 1 182 ? -2.326 -5.606 39.048 1.00 6.74 182 SER A O 1
ATOM 1312 N N . ARG A 1 183 ? -1.531 -5.549 41.167 1.00 7.10 183 ARG A N 1
ATOM 1313 C CA . ARG A 1 183 ? -0.189 -5.959 40.767 1.00 7.98 183 ARG A CA 1
ATOM 1314 C C . ARG A 1 183 ? -0.102 -7.491 40.815 1.00 6.11 183 ARG A C 1
ATOM 1315 O O . ARG A 1 183 ? -0.387 -8.086 41.849 1.00 8.03 183 ARG A O 1
ATOM 1323 N N . GLU A 1 184 ? 0.282 -8.047 39.673 1.00 6.22 184 GLU A N 1
ATOM 1324 C CA . GLU A 1 184 ? 0.417 -9.521 39.523 1.00 7.40 184 GLU A CA 1
ATOM 1325 C C . GLU A 1 184 ? 1.815 -9.848 39.046 1.00 7.05 184 GLU A C 1
ATOM 1326 O O . GLU A 1 184 ? 2.068 -10.006 37.852 1.00 6.68 184 GLU A O 1
ATOM 1332 N N . GLY A 1 185 ? 2.734 -9.909 40.002 1.00 7.87 185 GLY A N 1
ATOM 1333 C CA . GLY A 1 185 ? 4.120 -10.058 39.582 1.00 8.67 185 GLY A CA 1
ATOM 1334 C C . GLY A 1 185 ? 4.629 -8.912 38.746 1.00 7.61 185 GLY A C 1
ATOM 1335 O O . GLY A 1 185 ? 4.660 -7.777 39.207 1.00 12.16 185 GLY A O 1
ATOM 1336 N N . GLU A 1 186 ? 5.042 -9.198 37.517 1.00 9.05 186 GLU A N 1
ATOM 1337 C CA . GLU A 1 186 ? 5.527 -8.178 36.618 1.00 9.66 186 GLU A CA 1
ATOM 1338 C C . GLU A 1 186 ? 4.468 -7.638 35.636 1.00 9.29 186 GLU A C 1
ATOM 1339 O O . GLU A 1 186 ? 4.790 -7.100 34.591 1.00 9.51 186 GLU A O 1
ATOM 1345 N N . ALA A 1 187 ? 3.202 -7.801 35.986 1.00 8.01 187 ALA A N 1
ATOM 1346 C CA . ALA A 1 187 ? 2.069 -7.307 35.178 1.00 7.31 187 ALA A CA 1
ATOM 1347 C C . ALA A 1 187 ? 0.986 -6.702 36.059 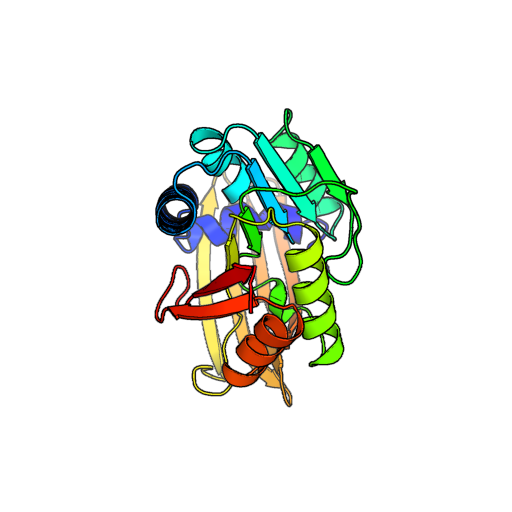1.00 5.35 187 ALA A C 1
ATOM 1348 O O . ALA A 1 187 ? 0.980 -6.865 37.277 1.00 7.36 187 ALA A O 1
ATOM 1350 N N . THR A 1 188 ? 0.050 -6.020 35.388 1.00 5.73 188 THR A N 1
ATOM 1351 C CA . THR A 1 188 ? -1.194 -5.666 36.050 1.00 6.35 188 THR A CA 1
ATOM 1352 C C . THR A 1 188 ? -2.255 -6.701 35.729 1.00 5.56 188 THR A C 1
ATOM 1353 O O 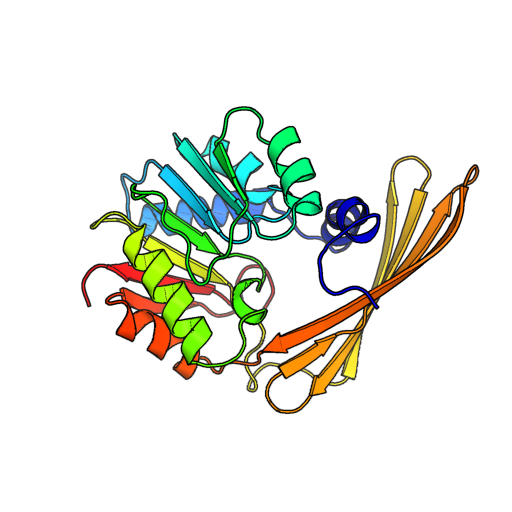. THR A 1 188 ? -2.355 -7.124 34.558 1.00 6.47 188 THR A O 1
ATOM 1357 N N . ARG A 1 189 ? -3.027 -7.070 36.752 1.00 4.43 189 ARG A N 1
ATOM 1358 C CA . ARG A 1 189 ? -4.249 -7.794 36.508 1.00 4.75 189 ARG A CA 1
ATOM 1359 C C . ARG A 1 189 ? -5.365 -6.730 36.484 1.00 5.04 189 ARG A C 1
ATOM 1360 O O . ARG A 1 189 ? -5.619 -6.084 37.518 1.00 5.28 189 ARG A O 1
ATOM 1368 N N . ILE A 1 190 ? -6.016 -6.540 35.348 1.00 5.97 190 ILE A N 1
ATOM 1369 C CA . ILE A 1 190 ? -7.161 -5.629 35.278 1.00 6.41 190 ILE A CA 1
ATOM 1370 C C . ILE A 1 190 ? -8.418 -6.446 35.087 1.00 6.05 190 ILE A C 1
ATOM 1371 O O . ILE A 1 190 ? -8.536 -7.200 34.089 1.00 7.33 190 ILE A O 1
ATOM 1376 N N . GLU A 1 191 ? -9.331 -6.291 36.033 1.00 6.69 191 GLU A N 1
ATOM 1377 C CA A GLU A 1 191 ? -10.648 -6.929 35.925 0.50 6.38 191 GLU A CA 1
ATOM 1378 C CA B GLU A 1 191 ? -10.644 -6.923 35.924 0.50 7.02 191 GLU A CA 1
ATOM 1379 C C . GLU A 1 191 ? -11.641 -5.826 35.564 1.00 7.58 191 GLU A C 1
ATOM 1380 O O . GLU A 1 191 ? -11.626 -4.719 36.166 1.00 8.06 191 GLU A O 1
ATOM 1391 N N . VAL A 1 192 ? -12.499 -6.081 34.591 1.00 7.00 192 VAL A N 1
ATOM 1392 C CA . VAL A 1 192 ? -13.415 -5.035 34.096 1.00 7.93 192 VAL A CA 1
ATOM 1393 C C . VAL A 1 192 ? -14.781 -5.700 34.066 1.00 7.71 192 VAL A C 1
ATOM 1394 O O . VAL A 1 192 ? -14.985 -6.778 33.468 1.00 8.28 192 VAL A O 1
ATOM 1398 N N . HIS A 1 193 ? -15.769 -5.108 34.713 1.00 6.86 193 HIS A N 1
ATOM 1399 C CA . HIS A 1 193 ? -17.146 -5.548 34.666 1.00 6.47 193 HIS A CA 1
ATOM 1400 C C . HIS A 1 193 ? -18.000 -4.496 34.014 1.00 7.86 193 HIS A C 1
ATOM 1401 O O . HIS A 1 193 ? -17.771 -3.275 34.096 1.00 7.43 193 HIS A O 1
ATOM 1408 N N . TYR A 1 194 ? -19.031 -4.973 33.351 1.00 5.82 194 TYR A N 1
ATOM 1409 C CA . TYR A 1 194 ? -19.991 -4.139 32.692 1.00 6.62 194 TYR A CA 1
ATOM 1410 C C . TYR A 1 194 ? -21.411 -4.508 33.098 1.00 7.66 194 TYR A C 1
ATOM 1411 O O . TYR A 1 194 ? -21.737 -5.681 33.270 1.00 7.11 194 TYR A O 1
ATOM 1420 N N . LEU A 1 195 ? -22.261 -3.486 33.209 1.00 8.42 195 LEU A N 1
ATOM 1421 C CA . LEU A 1 195 ? -23.737 -3.644 33.207 1.00 8.21 195 LEU A CA 1
ATOM 1422 C C . LEU A 1 195 ? -24.280 -2.937 31.996 1.00 8.41 195 LEU A C 1
ATOM 1423 O O . LEU A 1 195 ? -24.018 -1.730 31.839 1.00 10.02 195 LEU A O 1
ATOM 1428 N N . VAL A 1 196 ? -25.027 -3.645 31.158 1.00 8.14 196 VAL A N 1
ATOM 1429 C CA . VAL A 1 196 ? -25.611 -3.044 29.950 1.00 9.14 196 VAL A CA 1
ATOM 1430 C C . VAL A 1 196 ? -27.114 -3.137 30.129 1.00 11.04 196 VAL A C 1
ATOM 1431 O O . VAL A 1 196 ? -27.641 -4.220 30.386 1.00 10.29 196 VAL A O 1
ATOM 1435 N N . ALA A 1 197 ? -27.797 -2.011 30.008 1.00 9.60 197 ALA A N 1
ATOM 1436 C CA . ALA A 1 197 ? -29.255 -1.978 30.278 1.00 9.54 197 ALA A CA 1
ATOM 1437 C C . ALA A 1 197 ? -29.995 -1.231 29.194 1.00 9.98 197 ALA A C 1
ATOM 1438 O O . ALA A 1 197 ? -29.496 -0.258 28.652 1.00 14.26 197 ALA A O 1
ATOM 1440 N N . GLY A 1 198 ? -31.211 -1.662 28.858 1.00 9.11 198 GLY A N 1
ATOM 1441 C CA . GLY A 1 198 ? -32.070 -0.852 28.004 1.00 9.46 198 GLY A CA 1
ATOM 1442 C C . GLY A 1 198 ? -33.490 -1.336 28.168 1.00 10.55 198 GLY A C 1
ATOM 1443 O O . GLY A 1 198 ? -33.720 -2.422 28.698 1.00 9.62 198 GLY A O 1
ATOM 1444 N N . PRO A 1 199 ? -34.434 -0.512 27.702 1.00 8.88 199 PRO A N 1
ATOM 1445 C CA . PRO A 1 199 ? -35.840 -0.831 27.983 1.00 10.69 199 PRO A CA 1
ATOM 1446 C C . PRO A 1 199 ? -36.270 -2.145 27.394 1.00 10.32 199 PRO A C 1
ATOM 1447 O O . PRO A 1 199 ? -37.002 -2.922 28.006 1.00 11.50 199 PRO A O 1
ATOM 1451 N N . ASP A 1 200 ? -35.783 -2.457 26.200 1.00 9.48 200 ASP A N 1
ATOM 1452 C CA . ASP A 1 200 ? -36.204 -3.634 25.516 1.00 11.95 200 ASP A CA 1
ATOM 1453 C C . ASP A 1 200 ? -35.392 -4.851 25.905 1.00 13.98 200 ASP A C 1
ATOM 1454 O O . ASP A 1 200 ? -35.916 -5.965 25.869 1.00 21.00 200 ASP A O 1
ATOM 1459 N N . ARG A 1 201 ? -34.143 -4.709 26.313 1.00 10.51 201 ARG A N 1
ATOM 1460 C CA . ARG A 1 201 ? -33.218 -5.809 26.503 1.00 12.04 201 ARG A CA 1
ATOM 1461 C C . ARG A 1 201 ? -33.001 -6.125 27.977 1.00 10.72 201 ARG A C 1
ATOM 1462 O O . ARG A 1 201 ? -32.348 -7.115 28.305 1.00 13.18 201 ARG A O 1
ATOM 1470 N N . GLY A 1 202 ? -33.528 -5.380 28.930 1.00 9.72 202 GLY A N 1
ATOM 1471 C CA . GLY A 1 202 ? -33.226 -5.678 30.335 1.00 11.31 202 GLY A CA 1
ATOM 1472 C C . GLY A 1 202 ? -31.752 -5.368 30.649 1.00 8.68 202 GLY A C 1
ATOM 1473 O O . GLY A 1 202 ? -31.173 -4.488 29.999 1.00 10.15 202 GLY A O 1
ATOM 1474 N N . ILE A 1 203 ? -31.206 -6.065 31.638 1.00 8.72 203 ILE A N 1
ATOM 1475 C CA . ILE A 1 203 ? -29.811 -5.857 32.080 1.00 8.68 203 ILE A CA 1
ATOM 1476 C C . ILE A 1 203 ? -29.013 -7.108 31.810 1.00 9.77 203 ILE A C 1
ATOM 1477 O O . ILE A 1 203 ? -29.453 -8.232 32.058 1.00 11.19 203 ILE A O 1
ATOM 1482 N N . THR A 1 204 ? -27.794 -6.963 31.318 1.00 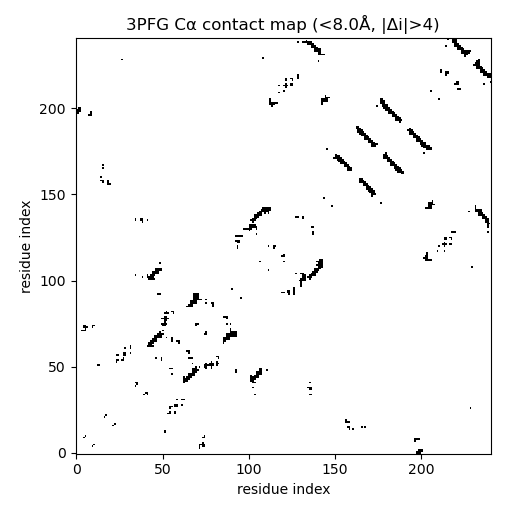9.75 204 THR A N 1
ATOM 1483 C CA . THR A 1 204 ? -26.835 -8.053 31.124 1.00 9.03 204 THR A CA 1
ATOM 1484 C C . THR A 1 204 ? -25.520 -7.596 31.758 1.00 9.64 204 THR A C 1
ATOM 1485 O O . THR A 1 204 ? -25.141 -6.424 31.749 1.00 10.29 204 THR A O 1
ATOM 1489 N N . HIS A 1 205 ? -24.871 -8.593 32.338 1.00 9.39 205 HIS A N 1
ATOM 1490 C CA . HIS A 1 205 ? -23.560 -8.403 32.968 1.00 8.42 205 HIS A CA 1
ATOM 1491 C C . HIS A 1 205 ? -22.494 -9.081 32.109 1.00 10.47 205 HIS A C 1
ATOM 1492 O O . HIS A 1 205 ? -22.681 -10.192 31.583 1.00 11.86 205 HIS A O 1
ATOM 1499 N N . HIS A 1 206 ? -21.349 -8.397 31.955 1.00 8.34 206 HIS A N 1
ATOM 1500 C CA . HIS A 1 206 ? -20.220 -8.950 31.209 1.00 9.14 206 HIS A CA 1
ATOM 1501 C C . HIS A 1 206 ? -18.962 -8.648 31.967 1.00 10.09 206 HIS A C 1
ATOM 1502 O O . HIS A 1 206 ? -18.881 -7.716 32.774 1.00 8.73 206 HIS A O 1
ATOM 1509 N N . GLU A 1 207 ? -17.960 -9.468 31.680 1.00 10.11 207 GLU A N 1
ATOM 1510 C CA . GLU A 1 207 ? -16.660 -9.223 32.286 1.00 11.21 207 GLU A CA 1
ATOM 1511 C C . GLU A 1 207 ? -15.503 -9.589 31.401 1.00 10.06 207 GLU A C 1
ATOM 1512 O O . GLU A 1 207 ? -15.594 -10.458 30.517 1.00 13.58 207 GLU A O 1
ATOM 1518 N N . GLU A 1 208 ? -14.407 -8.878 31.648 1.00 9.05 208 GLU A N 1
ATOM 1519 C CA . GLU A 1 208 ? -13.110 -9.123 30.997 1.00 10.58 208 GLU A CA 1
ATOM 1520 C C . GLU A 1 208 ? -12.046 -9.185 32.071 1.00 7.67 208 GLU A C 1
ATOM 1521 O O . GLU A 1 208 ? -12.175 -8.576 33.121 1.00 7.97 208 GLU A O 1
ATOM 1527 N N . SER A 1 209 ? -10.981 -9.942 31.805 1.00 8.04 209 SER A N 1
ATOM 1528 C CA . SER A 1 209 ? -9.842 -9.892 32.731 1.00 7.61 209 SER A CA 1
ATOM 1529 C C . SER A 1 209 ? -8.598 -9.999 31.881 1.00 9.41 209 SER A C 1
ATOM 1530 O O . SER A 1 209 ? -8.473 -10.899 31.038 1.00 10.82 209 SER A O 1
ATOM 1533 N N . HIS A 1 210 ? -7.653 -9.110 32.116 1.00 6.89 210 HIS A N 1
ATOM 1534 C CA . HIS A 1 210 ? -6.433 -9.093 31.312 1.00 6.64 210 HIS A CA 1
ATOM 1535 C C . HIS A 1 210 ? -5.219 -9.022 32.221 1.00 6.06 210 HIS A C 1
ATOM 1536 O O . HIS A 1 210 ? -5.216 -8.411 33.281 1.00 6.78 210 HIS A O 1
ATOM 1543 N N . ARG A 1 211 ? -4.137 -9.653 31.763 1.00 7.62 211 ARG A N 1
ATOM 1544 C CA . ARG A 1 211 ? -2.785 -9.495 32.322 1.00 7.45 211 ARG A CA 1
ATOM 1545 C C . ARG A 1 211 ? -1.996 -8.672 31.324 1.00 7.08 211 ARG A C 1
ATOM 1546 O O . ARG A 1 211 ? -1.737 -9.076 30.200 1.00 7.70 211 ARG A O 1
ATOM 1554 N N . ILE A 1 212 ? -1.557 -7.491 31.781 1.00 6.16 212 ILE A N 1
ATOM 1555 C CA . ILE A 1 212 ? -0.947 -6.493 30.924 1.00 6.01 212 ILE A CA 1
ATOM 1556 C C . ILE A 1 212 ? 0.426 -6.211 31.536 1.00 6.11 212 ILE A C 1
ATOM 1557 O O . ILE A 1 212 ? 0.521 -5.787 32.688 1.00 4.82 212 ILE A O 1
ATOM 1562 N N . THR A 1 213 ? 1.476 -6.459 30.776 1.00 6.46 213 THR A N 1
ATOM 1563 C CA . THR A 1 213 ? 2.841 -6.453 31.328 1.00 6.77 213 THR A CA 1
ATOM 1564 C C . THR A 1 213 ? 3.320 -5.067 31.707 1.00 5.90 213 THR A C 1
ATOM 1565 O O . THR A 1 213 ? 3.077 -4.126 30.925 1.00 7.29 213 THR A O 1
ATOM 1569 N N . LEU A 1 214 ? 3.947 -4.968 32.871 1.00 6.80 214 LEU A N 1
ATOM 1570 C CA . LEU A 1 214 ? 4.572 -3.708 33.336 1.00 6.36 214 LEU A CA 1
ATOM 1571 C C . LEU A 1 214 ? 6.029 -3.733 32.924 1.00 7.55 214 LEU A C 1
ATOM 1572 O O . LEU A 1 214 ? 6.903 -4.099 33.731 1.00 12.03 214 LEU A O 1
ATOM 1577 N N . PHE A 1 215 ? 6.286 -3.417 31.661 1.00 9.09 215 PHE A N 1
ATOM 1578 C CA . PHE A 1 215 ? 7.663 -3.254 31.218 1.00 9.06 215 PHE A CA 1
ATOM 1579 C C . PHE A 1 215 ? 8.206 -1.938 31.755 1.00 9.63 215 PHE A C 1
ATOM 1580 O O . PHE A 1 215 ? 7.504 -0.931 31.827 1.00 10.16 215 PHE A O 1
ATOM 1588 N N . THR A 1 216 ? 9.490 -1.876 32.126 1.00 11.27 216 THR A N 1
ATOM 1589 C CA . THR A 1 216 ? 10.044 -0.578 32.493 1.00 11.30 216 THR A CA 1
ATOM 1590 C C . THR A 1 216 ? 10.352 0.219 31.219 1.00 12.67 216 THR A C 1
ATOM 1591 O O . THR A 1 216 ? 10.418 -0.297 30.112 1.00 11.80 216 THR A O 1
ATOM 1595 N N . ARG A 1 217 ? 10.542 1.506 31.443 1.00 10.49 217 ARG A N 1
ATOM 1596 C CA . ARG A 1 217 ? 10.965 2.346 30.329 1.00 12.78 217 ARG A CA 1
ATOM 1597 C C . ARG A 1 217 ? 12.213 1.784 29.681 1.00 13.39 217 ARG A C 1
ATOM 1598 O O . ARG A 1 217 ? 12.320 1.729 28.458 1.00 13.30 217 ARG A O 1
ATOM 1606 N N . GLU A 1 218 ? 13.183 1.379 30.495 1.00 14.85 218 GLU A N 1
ATOM 1607 C CA . GLU A 1 218 ? 14.390 0.763 29.944 1.00 15.28 218 GLU A CA 1
ATOM 1608 C C . GLU A 1 218 ? 14.146 -0.451 29.073 1.00 16.60 218 GLU A C 1
ATOM 1609 O O . GLU A 1 218 ? 14.806 -0.679 28.061 1.00 16.75 218 GLU A O 1
ATOM 1615 N N . GLN A 1 219 ? 13.160 -1.265 29.442 1.00 11.50 219 GLN A N 1
ATOM 1616 C CA . GLN A 1 219 ? 12.843 -2.415 28.635 1.00 12.65 219 GLN A CA 1
ATOM 1617 C C . GLN A 1 219 ? 12.234 -2.015 27.297 1.00 12.71 219 GLN A C 1
ATOM 1618 O O . GLN A 1 219 ? 12.591 -2.620 26.294 1.00 12.33 219 GLN A O 1
ATOM 1624 N N . TYR A 1 220 ? 11.373 -0.994 27.313 1.00 10.59 220 TYR A N 1
ATOM 1625 C CA . TYR A 1 220 ? 10.908 -0.513 26.038 1.00 10.32 220 TYR A CA 1
ATOM 1626 C C . TYR A 1 220 ? 12.019 0.026 25.167 1.00 14.72 220 TYR A C 1
ATOM 1627 O O . TYR A 1 220 ? 12.073 -0.276 23.980 1.00 14.32 220 TYR A O 1
ATOM 1636 N N . GLU A 1 221 ? 12.852 0.825 25.823 1.00 12.76 221 GLU A N 1
ATOM 1637 C CA . GLU A 1 221 ? 13.964 1.428 25.064 1.00 15.95 221 GLU A CA 1
ATOM 1638 C C . GLU A 1 221 ? 14.872 0.362 24.475 1.00 15.62 221 GLU A C 1
ATOM 1639 O O . GLU A 1 221 ? 15.304 0.432 23.319 1.00 15.76 221 GLU A O 1
ATOM 1645 N N . ARG A 1 222 ? 15.189 -0.666 25.248 1.00 15.12 222 ARG A N 1
ATOM 1646 C CA . ARG A 1 222 ? 15.917 -1.853 24.800 1.00 15.36 222 ARG A CA 1
ATOM 1647 C C . ARG A 1 222 ? 15.364 -2.556 23.558 1.00 16.95 222 ARG A C 1
ATOM 1648 O O . ARG A 1 222 ? 16.105 -2.920 22.646 1.00 18.72 222 ARG A O 1
ATOM 1656 N N . ALA A 1 223 ? 14.045 -2.739 23.496 1.00 13.72 223 ALA A N 1
ATOM 1657 C CA . ALA A 1 223 ? 13.400 -3.311 22.334 1.00 12.35 223 ALA A CA 1
ATOM 1658 C C . ALA A 1 223 ? 13.516 -2.419 21.103 1.00 15.18 223 ALA A C 1
ATOM 1659 O O . ALA A 1 223 ? 13.804 -2.982 20.057 1.00 13.54 223 ALA A O 1
ATOM 1661 N N . PHE A 1 224 ? 13.330 -1.111 21.272 1.00 14.58 224 PHE A N 1
ATOM 1662 C CA . PHE A 1 224 ? 13.539 -0.177 20.149 1.00 13.88 224 PHE A CA 1
ATOM 1663 C C . PHE A 1 224 ? 14.989 -0.298 19.663 1.00 15.35 224 PHE A C 1
ATOM 1664 O O . PHE A 1 224 ? 15.223 -0.415 18.451 1.00 16.72 224 PHE A O 1
ATOM 1672 N N . THR A 1 225 ? 15.940 -0.268 20.597 1.00 16.95 225 THR A N 1
ATOM 1673 C CA . THR A 1 225 ? 17.366 -0.266 20.220 1.00 20.17 225 THR A CA 1
ATOM 1674 C C . THR A 1 225 ? 17.711 -1.539 19.464 1.00 19.91 225 THR A C 1
ATOM 1675 O O . THR A 1 225 ? 18.398 -1.490 18.416 1.00 20.99 225 THR A O 1
ATOM 1679 N N . ALA A 1 226 ? 17.252 -2.686 19.953 1.00 18.40 226 ALA A N 1
ATOM 1680 C CA . ALA A 1 226 ? 17.521 -3.989 19.351 1.00 19.38 226 ALA A CA 1
ATOM 1681 C C . ALA A 1 226 ? 16.975 -4.102 17.922 1.00 20.06 226 ALA A C 1
ATOM 1682 O O . ALA A 1 226 ? 17.427 -4.923 17.111 1.00 22.78 226 ALA A O 1
ATOM 1684 N N . ALA A 1 227 ? 15.981 -3.272 17.612 1.00 19.40 227 ALA A N 1
ATOM 1685 C CA . ALA A 1 227 ? 15.337 -3.260 16.312 1.00 18.81 227 ALA A CA 1
ATOM 1686 C C . ALA A 1 227 ? 15.957 -2.219 15.388 1.00 21.33 227 ALA A C 1
ATOM 1687 O O . ALA A 1 227 ? 15.485 -2.053 14.262 1.00 21.00 227 ALA A O 1
ATOM 1689 N N . GLY A 1 228 ? 16.999 -1.536 15.854 1.00 20.65 228 GLY A N 1
ATOM 1690 C CA . GLY A 1 228 ? 17.729 -0.571 15.039 1.00 22.07 228 GLY A CA 1
ATOM 1691 C C . GLY A 1 228 ? 17.085 0.789 15.064 1.00 21.72 228 GLY A C 1
ATOM 1692 O O . GLY A 1 228 ? 17.387 1.679 14.277 1.00 22.55 228 GLY A O 1
ATOM 1693 N N . LEU A 1 229 ? 16.147 0.997 15.983 1.00 19.65 229 LEU A N 1
ATOM 1694 C CA . LEU A 1 229 ? 15.520 2.301 16.088 1.00 17.87 229 LEU A CA 1
ATOM 1695 C C . LEU A 1 229 ? 16.109 3.178 17.172 1.00 21.75 229 LEU A C 1
ATOM 1696 O O . LEU A 1 229 ? 16.385 2.707 18.278 1.00 23.16 229 LEU A O 1
ATOM 1701 N N . SER A 1 230 ? 16.282 4.462 16.895 1.00 20.73 230 SER A N 1
ATOM 1702 C CA . SER A 1 230 ? 16.616 5.413 17.923 1.00 22.19 230 SER A CA 1
ATOM 1703 C C . SER A 1 230 ? 15.316 5.733 18.652 1.00 21.08 230 SER A C 1
ATOM 1704 O O . SER A 1 230 ? 14.280 5.863 17.994 1.00 26.79 230 SER A O 1
ATOM 1707 N N . VAL A 1 231 ? 15.367 5.874 19.969 1.00 19.78 231 VAL A N 1
ATOM 1708 C CA . VAL A 1 231 ? 14.159 5.968 20.765 1.00 18.24 231 VAL A CA 1
ATOM 1709 C C . VAL A 1 231 ? 14.102 7.220 21.619 1.00 18.32 231 VAL A C 1
ATOM 1710 O O . VAL A 1 231 ? 15.115 7.667 22.190 1.00 19.56 231 VAL A O 1
ATOM 1714 N N . GLU A 1 232 ? 12.921 7.817 21.722 1.00 18.14 232 GLU A N 1
ATOM 1715 C CA . GLU A 1 232 ? 12.705 8.897 22.661 1.00 17.57 232 GLU A CA 1
ATOM 1716 C C . GLU A 1 232 ? 11.384 8.708 23.416 1.00 19.67 232 GLU A C 1
ATOM 1717 O O . GLU A 1 232 ? 10.379 8.414 22.774 1.00 18.76 232 GLU A O 1
ATOM 1723 N N . PHE A 1 233 ? 11.356 8.886 24.730 1.00 17.26 233 PHE A N 1
ATOM 1724 C CA . PHE A 1 233 ? 10.083 8.812 25.456 1.00 14.22 233 PHE A CA 1
ATOM 1725 C C . PHE A 1 233 ? 9.591 10.220 25.670 1.00 16.05 233 PHE A C 1
ATOM 1726 O O . PHE A 1 233 ? 10.369 11.136 25.979 1.00 17.30 233 PHE A O 1
ATOM 1734 N N . MET A 1 234 ? 8.292 10.420 25.524 1.00 15.75 234 MET A N 1
ATOM 1735 C CA . MET A 1 234 ? 7.563 11.605 25.873 1.00 11.01 234 MET A CA 1
ATOM 1736 C C . MET A 1 234 ? 6.561 11.405 27.030 1.00 15.49 234 MET A C 1
ATOM 1737 O O . MET A 1 234 ? 5.539 10.697 26.846 1.00 14.71 234 MET A O 1
ATOM 1742 N N . PRO A 1 235 ? 6.750 12.003 28.226 1.00 11.52 235 PRO A N 1
ATOM 1743 C CA . PRO A 1 235 ? 5.840 11.771 29.333 1.00 12.22 235 PRO A CA 1
ATOM 1744 C C . PRO A 1 235 ? 4.436 12.275 29.033 1.00 13.08 235 PRO A C 1
ATOM 1745 O O . PRO A 1 235 ? 4.263 13.224 28.242 1.00 13.44 235 PRO A O 1
ATOM 1749 N N . GLY A 1 236 ? 3.439 11.728 29.704 1.00 11.36 236 GLY A N 1
ATOM 1750 C CA . GLY A 1 236 ? 2.089 12.306 29.737 1.00 11.68 236 GLY A CA 1
ATOM 1751 C C . GLY A 1 236 ? 1.321 11.569 28.656 1.00 9.91 236 GLY A C 1
ATOM 1752 O O . GLY A 1 236 ? 0.693 10.536 28.876 1.00 9.30 236 GLY A O 1
ATOM 1753 N N . GLY A 1 237 ? 1.365 12.119 27.452 1.00 11.15 237 GLY A N 1
ATOM 1754 C CA . GLY A 1 237 ? 0.874 11.354 26.292 1.00 13.75 237 GLY A CA 1
ATOM 1755 C C . GLY A 1 237 ? -0.633 11.384 26.320 1.00 12.25 237 GLY A C 1
ATOM 1756 O O . GLY A 1 237 ? -1.282 12.021 27.164 1.00 13.23 237 GLY A O 1
ATOM 1757 N N . PRO A 1 238 ? -1.236 10.602 25.387 1.00 12.56 238 PRO A N 1
ATOM 1758 C CA . PRO A 1 238 ? -2.675 10.730 25.290 1.00 13.10 238 PRO A CA 1
ATOM 1759 C C . PRO A 1 238 ? -3.430 10.091 26.453 1.00 10.43 238 PRO A C 1
ATOM 1760 O O . PRO A 1 238 ? -4.569 10.391 26.696 1.00 12.64 238 PRO A O 1
ATOM 1764 N N . SER A 1 239 ? -2.789 9.171 27.180 1.00 8.44 239 SER A N 1
ATOM 1765 C CA . SER A 1 239 ? -3.482 8.372 28.171 1.00 8.95 239 SER A CA 1
ATOM 1766 C C . SER A 1 239 ? -2.816 8.296 29.540 1.00 8.95 239 SER A C 1
ATOM 1767 O O . SER A 1 239 ? -3.096 7.448 30.370 1.00 9.74 239 SER A O 1
ATOM 1770 N N . GLY A 1 240 ? -1.868 9.199 29.762 1.00 9.92 240 GLY A N 1
ATOM 1771 C CA . GLY A 1 240 ? -1.152 9.315 31.029 1.00 8.89 240 GLY A CA 1
ATOM 1772 C C . GLY A 1 240 ? 0.087 8.436 31.131 1.00 10.04 240 GLY A C 1
ATOM 1773 O O . GLY A 1 240 ? 0.781 8.491 32.153 1.00 10.42 240 GLY A O 1
ATOM 1774 N N . ARG A 1 241 ? 0.324 7.632 30.092 1.00 10.03 241 ARG A N 1
ATOM 1775 C CA . ARG A 1 241 ? 1.421 6.664 30.027 1.00 8.99 241 ARG A CA 1
ATOM 1776 C C . ARG A 1 241 ? 2.573 7.110 29.145 1.00 9.79 241 ARG A C 1
ATOM 1777 O O . ARG A 1 241 ? 3.588 6.422 28.988 1.00 11.01 241 ARG A O 1
ATOM 1785 N N . GLY A 1 242 ? 2.420 8.313 28.584 1.00 10.85 242 GLY A N 1
ATOM 1786 C CA . GLY A 1 242 ? 3.413 8.806 27.640 1.00 11.16 242 GLY A CA 1
ATOM 1787 C C . GLY A 1 242 ? 3.396 8.149 26.277 1.00 11.64 242 GLY A C 1
ATOM 1788 O O . GLY A 1 242 ? 2.442 7.455 25.898 1.00 10.63 242 GLY A O 1
ATOM 1789 N N . LEU A 1 243 ? 4.471 8.297 25.516 1.00 11.05 243 LEU A N 1
ATOM 1790 C CA . LEU A 1 243 ? 4.562 7.831 24.150 1.00 10.57 243 LEU A CA 1
ATOM 1791 C C . LEU A 1 243 ? 6.014 7.608 23.774 1.00 11.92 243 LEU A C 1
ATOM 1792 O O . LEU A 1 243 ? 6.804 8.495 24.180 1.00 14.36 243 LEU A O 1
ATOM 1797 N N . PHE A 1 244 ? 6.408 6.536 23.093 1.00 9.28 244 PHE A N 1
ATOM 1798 C CA . PHE A 1 244 ? 7.748 6.373 22.567 1.00 11.61 244 PHE A CA 1
ATOM 1799 C C . PHE A 1 244 ? 7.704 6.604 21.061 1.00 12.57 244 PHE A C 1
ATOM 1800 O O . PHE A 1 244 ? 6.830 6.111 20.342 1.00 12.45 244 PHE A O 1
ATOM 1808 N N . THR A 1 245 ? 8.718 7.314 20.568 1.00 14.02 245 THR A N 1
ATOM 1809 C CA . THR A 1 245 ? 8.919 7.413 19.124 1.00 16.14 245 THR A CA 1
ATOM 1810 C C . THR A 1 245 ? 10.287 6.831 18.751 1.00 17.20 245 THR A C 1
ATOM 1811 O O . THR A 1 245 ? 11.250 6.980 19.538 1.00 20.82 245 THR A O 1
ATOM 1815 N N . GLY A 1 246 ? 10.420 6.149 17.621 1.00 14.44 246 GLY A N 1
ATOM 1816 C CA . GLY A 1 246 ? 11.654 5.509 17.164 1.00 18.81 246 GLY A CA 1
ATOM 1817 C C . GLY A 1 246 ? 11.891 5.818 15.701 1.00 19.66 246 GLY A C 1
ATOM 1818 O O . GLY A 1 246 ? 10.943 5.892 14.924 1.00 20.20 246 GLY A O 1
ATOM 1819 N N . LEU A 1 247 ? 13.158 6.023 15.342 1.00 19.95 247 LEU A N 1
ATOM 1820 C CA . LEU A 1 247 ? 13.557 6.310 13.954 1.00 22.10 247 LEU A CA 1
ATOM 1821 C C . LEU A 1 247 ? 14.568 5.289 13.437 1.00 23.37 247 LEU A C 1
ATOM 1822 O O . LEU A 1 247 ? 15.541 4.930 14.110 1.00 21.26 247 LEU A O 1
ATOM 1827 N N . PRO A 1 248 ? 14.361 4.777 12.221 1.00 24.28 248 PRO A N 1
ATOM 1828 C CA . PRO A 1 248 ? 15.357 3.827 11.730 1.00 26.58 248 PRO A CA 1
ATOM 1829 C C . PRO A 1 248 ? 16.720 4.509 11.614 1.00 29.47 248 PRO A C 1
ATOM 1830 O O . PRO A 1 248 ? 16.775 5.702 11.352 1.00 28.37 248 PRO A O 1
ATOM 1834 N N . GLY A 1 249 ? 17.787 3.745 11.828 1.00 32.67 249 GLY A N 1
ATOM 1835 C CA . GLY A 1 249 ? 19.146 4.273 11.777 1.00 38.53 249 GLY A CA 1
ATOM 1836 C C . GLY A 1 249 ? 19.979 4.210 13.048 1.00 42.76 249 GLY A C 1
ATOM 1837 O O . GLY A 1 249 ? 20.981 4.917 13.169 1.00 46.10 249 GLY A O 1
ATOM 1838 N N . ALA A 1 250 ? 19.608 3.381 14.018 1.00 45.06 250 ALA A N 1
ATOM 1839 C CA . ALA A 1 250 ? 20.493 3.196 15.165 1.00 46.79 250 ALA A CA 1
ATOM 1840 C C . ALA A 1 250 ? 21.569 2.173 14.806 1.00 47.12 250 ALA A C 1
ATOM 1841 O O . ALA A 1 250 ? 22.738 2.344 15.158 1.00 49.92 250 ALA A O 1
#

GO terms:
  GO:0008757 S-adenosylmethionine-dependent methyltransferase activity (F, IDA)
  GO:0042803 protein homodimerization activity (F, IDA)
  GO:0017000 antibiotic biosynthetic process (P, IDA)
  GO:0032259 methylation (P, IDA)

CATH classification: 3.40.50.150 (+1 more: 2.20.130.10)

Sequence (241 aa):
PQADYSGEIAELYDLVHQGKGKDYHREAADLAALVRRHSPKAASLLDVACGTGMHLRHLADSFGTVEGLELSADMLAIARRRNPDAVLHHGDMRDFSLGRRFSAVTCMFSSIGHLAGQAELDAALERFAAHVLPDGVVVVEPWWFPENFTPGYVAAGTVEAGGTTVTRVSHSSREGEATRIEEVHYLVAGPDRGITHHEESHRITLFTREQYERAFTAAGLSVEFMPGGPSGRGLFTGLPGA

Radius of gyration: 17.61 Å; Cα contacts (8 Å, |Δi|>4): 537; chains: 1; bounding box: 57×30×42 Å

Organism: Streptomyces fradiae (NCBI:txid1906)

Foldseek 3Di:
DAAQCDDVNLVCVVQVVVQVPADLLVQLVVVLVVFCVQFVVFAEEEEEQCFLQSNVLNNVVRHVAYEYEHQHPSSQVNNCVSVVPHHYHHDDLLDDDDPEAGQEYEYDDAPLQLAPDLNSLLSSLLSSLVHHDQSHKYKYQHDAAPVPDDAQDKDWGWGDDPQKIKIKIWHWHDDDQWIWIKIKMWIAGDVPGIDIDIHIGTGGRHHPVSNCVSLVSNQWHKDWAACRSPRRTMMMTHHHD

Nearest PDB structures (foldseek):
  3px3-assembly1_D  TM=1.001E+00  e=6.228E-50  Streptomyces fradiae
  3px2-assembly1_D  TM=1.001E+00  e=1.056E-49  Streptomyces fradiae
  6m81-assembly1_C-2  TM=1.000E+00  e=7.874E-50  Streptomyces fradiae
  6m83-assembly1_A-2  TM=1.000E+00  e=1.687E-49  Streptomyces fradiae
  6m82-assembly1_A-2  TM=9.997E-01  e=3.834E-49  Streptomyces fradiae

Secondary structure (DSSP, 8-state):
-B-S--HHHHHHHHHHHHHTT--HHHHHHHHHHHHHHH-TT--EEEEET-TTSHHHHHHTTTSSEEEEEES-HHHHHHHHHH-TTSEEEE--TTT---S--EEEEEE-TTGGGGS-HHHHHHHHHHHHHHTEEEEEEEEE-----TTT--TTEEEEEEEEETTEEEEEEEEEEEETTEEEEEEEEEEEETTTEEEEEEEEEEEE---HHHHHHHHHHTTEEEEEESSTTTSS-EEEEEE--

B-factor: mean 16.59, std 8.99, range [4.43, 61.14]

InterPro domains:
  IPR029063 S-adenosyl-L-methionine-dependent methyltransferase superfamily [G3DSA:3.40.50.150] (19-232)
  IPR029063 S-adenosyl-L-methionine-dependent methyltransferase superfamily [SSF53335] (17-234)
  IPR041698 Methyltransferase domain 25 [PF13649] (55-145)